Protein AF-0000000072583917 (afdb_homodimer)

Structure (mmCIF, N/CA/C/O backbone):
data_AF-0000000072583917-model_v1
#
loop_
_entity.id
_entity.type
_entity.pdbx_description
1 polymer 'Uncharacterized protein'
#
loop_
_atom_site.group_PDB
_atom_site.id
_atom_site.type_symbol
_atom_site.label_atom_id
_atom_site.label_alt_id
_atom_site.label_comp_id
_atom_site.label_asym_id
_atom_site.label_entity_id
_atom_site.label_seq_id
_atom_site.pdbx_PDB_ins_code
_atom_site.Cartn_x
_atom_site.Cartn_y
_atom_site.Cartn_z
_atom_site.occupancy
_atom_site.B_iso_or_equiv
_atom_site.auth_seq_id
_atom_site.auth_comp_id
_atom_site.auth_asym_id
_atom_site.auth_atom_id
_atom_site.pdbx_PDB_model_num
ATOM 1 N N . MET A 1 1 ? -5.016 -15.172 -25.219 1 34.53 1 MET A N 1
ATOM 2 C CA . MET A 1 1 ? -5.121 -15.758 -23.891 1 34.53 1 MET A CA 1
ATOM 3 C C . MET A 1 1 ? -4.238 -15.016 -22.906 1 34.53 1 MET A C 1
ATOM 5 O O . MET A 1 1 ? -3.02 -14.953 -23.078 1 34.53 1 MET A O 1
ATOM 9 N N . ASN A 1 2 ? -4.621 -13.758 -22.266 1 46.75 2 ASN A N 1
ATOM 10 C CA . ASN A 1 2 ? -3.734 -12.828 -21.578 1 46.75 2 ASN A CA 1
ATOM 11 C C . ASN A 1 2 ? -3.184 -13.438 -20.281 1 46.75 2 ASN A C 1
ATOM 13 O O . ASN A 1 2 ? -3.906 -13.57 -19.297 1 46.75 2 ASN A O 1
ATOM 17 N N . ASN A 1 3 ? -2.213 -14.5 -20.422 1 58.12 3 ASN A N 1
ATOM 18 C CA . ASN A 1 3 ? -1.604 -15.242 -19.312 1 58.12 3 ASN A CA 1
ATOM 19 C C . ASN A 1 3 ? -0.869 -14.312 -18.359 1 58.12 3 ASN A C 1
ATOM 21 O O . ASN A 1 3 ? 0.055 -13.602 -18.75 1 58.12 3 ASN A O 1
ATOM 25 N N . GLU A 1 4 ? -1.674 -13.914 -17.391 1 63.5 4 GLU A N 1
ATOM 26 C CA . GLU A 1 4 ? -1.012 -13.141 -16.344 1 63.5 4 GLU A CA 1
ATOM 27 C C . GLU A 1 4 ? 0.014 -13.992 -15.594 1 63.5 4 GLU A C 1
ATOM 29 O O . GLU A 1 4 ? -0.345 -14.789 -14.727 1 63.5 4 GLU A O 1
ATOM 34 N N . LYS A 1 5 ? 1.299 -14 -16.219 1 64.12 5 LYS A N 1
ATOM 35 C CA . LYS A 1 5 ? 2.385 -14.773 -15.625 1 64.12 5 LYS A CA 1
ATOM 36 C C . LYS A 1 5 ? 3.332 -13.891 -14.828 1 64.12 5 LYS A C 1
ATOM 38 O O . LYS A 1 5 ? 4.203 -13.227 -15.398 1 64.12 5 LYS A O 1
ATOM 43 N N . PHE A 1 6 ? 3.031 -13.953 -13.508 1 71.31 6 PHE A N 1
ATOM 44 C CA . PHE A 1 6 ? 3.793 -13.047 -12.656 1 71.31 6 PHE A CA 1
ATOM 45 C C . PHE A 1 6 ? 4.883 -13.797 -11.906 1 71.31 6 PHE A C 1
ATOM 47 O O . PHE A 1 6 ? 5.535 -13.234 -11.023 1 71.31 6 PHE A O 1
ATOM 54 N N . LEU A 1 7 ? 5.152 -14.969 -12.328 1 68.62 7 LEU A N 1
ATOM 55 C CA . LEU A 1 7 ? 6.109 -15.766 -11.57 1 68.62 7 LEU A CA 1
ATOM 56 C C . LEU A 1 7 ? 7.492 -15.125 -11.602 1 68.62 7 LEU A C 1
ATOM 58 O O . LEU A 1 7 ? 8.234 -15.18 -10.617 1 68.62 7 LEU A O 1
ATOM 62 N N . GLU A 1 8 ? 7.766 -14.484 -12.68 1 76.62 8 GLU A N 1
ATOM 63 C CA . GLU A 1 8 ? 9.078 -13.867 -12.828 1 76.62 8 GLU A CA 1
ATOM 64 C C . GLU A 1 8 ? 9.266 -12.727 -11.836 1 76.62 8 GLU A C 1
ATOM 66 O O . GLU A 1 8 ? 10.391 -12.352 -11.516 1 76.62 8 GLU A O 1
ATOM 71 N N . VAL A 1 9 ? 8.188 -12.305 -11.289 1 86.44 9 VAL A N 1
ATOM 72 C CA . VAL A 1 9 ? 8.242 -11.18 -10.367 1 86.44 9 VAL A CA 1
ATOM 73 C C . VAL A 1 9 ? 8.852 -11.633 -9.039 1 86.44 9 VAL A C 1
ATOM 75 O O . VAL A 1 9 ? 9.367 -10.812 -8.273 1 86.44 9 VAL A O 1
ATOM 78 N N . ASN A 1 10 ? 8.82 -12.93 -8.828 1 82.75 10 ASN A N 1
ATOM 79 C CA . ASN A 1 10 ? 9.367 -13.469 -7.586 1 82.75 10 ASN A CA 1
ATOM 80 C C . ASN A 1 10 ? 10.867 -13.203 -7.469 1 82.75 10 ASN A C 1
ATOM 82 O O . ASN A 1 10 ? 11.367 -12.953 -6.375 1 82.75 10 ASN A O 1
ATOM 86 N N . SER A 1 11 ? 11.484 -13.328 -8.617 1 86.5 11 SER A N 1
ATOM 87 C CA . SER A 1 11 ? 12.922 -13.062 -8.609 1 86.5 11 SER A CA 1
ATOM 88 C C . SER A 1 11 ? 13.211 -11.617 -8.227 1 86.5 11 SER A C 1
ATOM 90 O O . SER A 1 11 ? 14.211 -11.328 -7.562 1 86.5 11 SER A O 1
ATOM 92 N N . ILE A 1 12 ? 12.391 -10.781 -8.609 1 91.44 12 ILE A N 1
ATOM 93 C CA . ILE A 1 12 ? 12.562 -9.375 -8.258 1 91.44 12 ILE A CA 1
ATOM 94 C C . ILE A 1 12 ? 12.297 -9.18 -6.77 1 91.44 12 ILE A C 1
ATOM 96 O O . ILE A 1 12 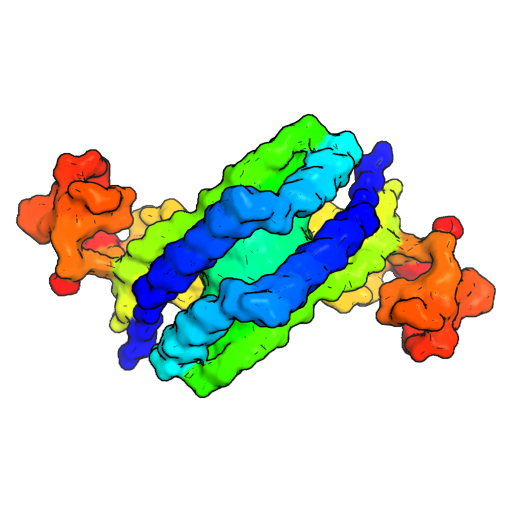? 13 -8.422 -6.102 1 91.44 12 ILE A O 1
ATOM 100 N N . SER A 1 13 ? 11.336 -9.836 -6.297 1 92.19 13 SER A N 1
ATOM 101 C CA . SER A 1 13 ? 11.008 -9.789 -4.875 1 92.19 13 SER A CA 1
ATOM 102 C C . SER A 1 13 ? 12.211 -10.188 -4.02 1 92.19 13 SER A C 1
ATOM 104 O O . SER A 1 13 ? 12.492 -9.555 -3.002 1 92.19 13 SER A O 1
ATOM 106 N N . GLU A 1 14 ? 12.844 -11.211 -4.438 1 91.25 14 GLU A N 1
ATOM 107 C CA . GLU A 1 14 ? 14.031 -11.656 -3.723 1 91.25 14 GLU A CA 1
ATOM 108 C C . GLU A 1 14 ? 15.102 -10.57 -3.709 1 91.25 14 GLU A C 1
ATOM 110 O O . GLU A 1 14 ? 15.789 -10.383 -2.703 1 91.25 14 GLU A O 1
ATOM 115 N N . LYS A 1 15 ? 15.242 -9.938 -4.77 1 92.12 15 LYS A N 1
ATOM 116 C CA . LYS A 1 15 ? 16.219 -8.852 -4.859 1 92.12 15 LYS A CA 1
ATOM 117 C C . LYS A 1 15 ? 15.859 -7.719 -3.902 1 92.12 15 LYS A C 1
ATOM 119 O O . LYS A 1 15 ? 16.75 -7.094 -3.314 1 92.12 15 LYS A O 1
ATOM 124 N N . VAL A 1 16 ? 14.641 -7.445 -3.777 1 94.81 16 VAL A N 1
ATOM 125 C CA . VAL A 1 16 ? 14.172 -6.406 -2.865 1 94.81 16 VAL A CA 1
ATOM 126 C 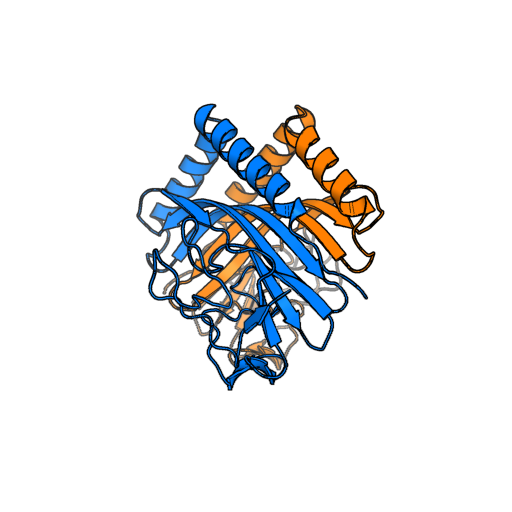C . VAL A 1 16 ? 14.492 -6.801 -1.426 1 94.81 16 VAL A C 1
ATOM 128 O O . VAL A 1 16 ? 14.984 -5.977 -0.646 1 94.81 16 VAL A O 1
ATOM 131 N N . ASP A 1 17 ? 14.258 -8.031 -1.133 1 94.75 17 ASP A N 1
ATOM 132 C CA . ASP A 1 17 ? 14.586 -8.539 0.195 1 94.75 17 ASP A CA 1
ATOM 133 C C . ASP A 1 17 ? 16.078 -8.422 0.472 1 94.75 17 ASP A C 1
ATOM 135 O O . ASP A 1 17 ? 16.484 -7.984 1.552 1 94.75 17 ASP A O 1
ATOM 139 N N . ASP A 1 18 ? 16.812 -8.797 -0.501 1 95.25 18 ASP A N 1
ATOM 140 C CA . ASP A 1 18 ? 18.266 -8.727 -0.369 1 95.25 18 ASP A CA 1
ATOM 141 C C . ASP A 1 18 ? 18.719 -7.281 -0.171 1 95.25 18 ASP A C 1
ATOM 143 O O . ASP A 1 18 ? 19.641 -7.016 0.611 1 95.25 18 ASP A O 1
ATOM 147 N N . LEU A 1 19 ? 18.203 -6.449 -0.928 1 96.69 19 LEU A N 1
ATOM 148 C CA . LEU A 1 19 ? 18.531 -5.035 -0.777 1 96.69 19 LEU A CA 1
ATOM 149 C C . LEU A 1 19 ? 18.25 -4.562 0.646 1 96.69 19 LEU A C 1
ATOM 151 O O . LEU A 1 19 ? 19.078 -3.891 1.254 1 96.69 19 LEU A O 1
ATOM 155 N N . PHE A 1 20 ? 17.109 -4.895 1.184 1 97.62 20 PHE A N 1
ATOM 156 C CA . PHE A 1 20 ? 16.75 -4.504 2.541 1 97.62 20 PHE A CA 1
ATOM 157 C C . PHE A 1 20 ? 17.766 -5.023 3.545 1 97.62 20 PHE A C 1
ATOM 159 O O . PHE A 1 20 ? 18.234 -4.273 4.406 1 97.62 20 PHE A O 1
ATOM 166 N N . ASP A 1 21 ? 18.078 -6.258 3.377 1 96.81 21 ASP A N 1
ATOM 167 C CA . ASP A 1 21 ? 19.047 -6.859 4.285 1 96.81 21 ASP A CA 1
ATOM 168 C C . ASP A 1 21 ? 20.406 -6.16 4.195 1 96.81 21 ASP A C 1
ATOM 170 O O . ASP A 1 21 ? 21.047 -5.906 5.215 1 96.81 21 ASP A O 1
ATOM 174 N N . THR A 1 22 ? 20.812 -5.891 3.01 1 96.69 22 THR A N 1
ATOM 175 C CA . THR A 1 22 ? 22.078 -5.203 2.795 1 96.69 22 THR A CA 1
ATOM 176 C C . THR A 1 22 ? 22.062 -3.818 3.439 1 96.69 22 THR A C 1
ATOM 178 O O . THR A 1 22 ? 23.031 -3.416 4.082 1 96.69 22 THR A O 1
ATOM 181 N N . LEU A 1 23 ? 21 -3.104 3.252 1 96.88 23 LEU A N 1
ATOM 182 C CA . LEU A 1 23 ? 20.859 -1.773 3.836 1 96.88 23 LEU A CA 1
ATOM 183 C C . LEU A 1 23 ? 20.891 -1.844 5.359 1 96.88 23 LEU A C 1
ATOM 185 O O . LEU A 1 23 ? 21.516 -1.013 6.016 1 96.88 23 LEU A O 1
ATOM 189 N N . ASP A 1 24 ? 20.188 -2.785 5.867 1 96.38 24 ASP A N 1
ATOM 190 C CA . ASP A 1 24 ? 20.141 -2.947 7.316 1 96.38 24 ASP A CA 1
ATOM 191 C C . ASP A 1 24 ? 21.531 -3.285 7.871 1 96.38 24 ASP A C 1
ATOM 193 O O . ASP A 1 24 ? 22 -2.648 8.82 1 96.38 24 ASP A O 1
ATOM 197 N N . GLN A 1 25 ? 22.172 -4.238 7.254 1 96.5 25 GLN A N 1
ATOM 198 C CA . GLN A 1 25 ? 23.469 -4.715 7.719 1 96.5 25 GLN A CA 1
ATOM 199 C C . GLN A 1 25 ? 24.531 -3.621 7.602 1 96.5 25 GLN A C 1
ATOM 201 O O . GLN A 1 25 ? 25.453 -3.562 8.406 1 96.5 25 GLN A O 1
ATOM 206 N N . SER A 1 26 ? 24.438 -2.787 6.645 1 95.38 26 SER A N 1
ATOM 207 C CA . SER A 1 26 ? 25.406 -1.719 6.434 1 95.38 26 SER A CA 1
ATOM 208 C C . SER A 1 26 ? 25.094 -0.511 7.316 1 95.38 26 SER A C 1
ATOM 210 O O . SER A 1 26 ? 25.812 0.492 7.27 1 95.38 26 SER A O 1
ATOM 212 N N . GLY A 1 27 ? 23.969 -0.499 8.008 1 94.56 27 GLY A N 1
ATOM 213 C CA . GLY A 1 27 ? 23.609 0.578 8.914 1 94.56 27 GLY A CA 1
ATOM 214 C C . GLY A 1 27 ? 22.891 1.729 8.219 1 94.56 27 GLY A C 1
ATOM 215 O O . GLY A 1 27 ? 22.641 2.77 8.828 1 94.56 27 GLY A O 1
ATOM 216 N N . LYS A 1 28 ? 22.609 1.542 6.973 1 94.19 28 LYS A N 1
ATOM 217 C CA . LYS A 1 28 ? 22.016 2.621 6.191 1 94.19 28 LYS A CA 1
ATOM 218 C C . LYS A 1 28 ? 20.562 2.852 6.598 1 94.19 28 LYS A C 1
ATOM 220 O O . LYS A 1 28 ? 19.953 3.869 6.234 1 94.19 28 LYS A O 1
ATOM 225 N N . LEU A 1 29 ? 19.969 1.954 7.391 1 95.88 29 LEU A N 1
ATOM 226 C CA . LEU A 1 29 ? 18.578 2.113 7.832 1 95.88 29 LEU A CA 1
ATOM 227 C C . LEU A 1 29 ? 18.516 2.576 9.281 1 95.88 29 LEU A C 1
ATOM 229 O O . LEU A 1 29 ? 17.438 2.82 9.812 1 95.88 29 LEU A O 1
ATOM 233 N N . ASP A 1 30 ? 19.656 2.754 9.945 1 95.5 30 ASP A N 1
ATOM 234 C CA . ASP A 1 30 ? 19.703 3.07 11.367 1 95.5 30 ASP A CA 1
ATOM 235 C C . ASP A 1 30 ? 18.969 4.375 11.664 1 95.5 30 ASP A C 1
ATOM 237 O O . ASP A 1 30 ? 18.25 4.48 12.656 1 95.5 30 ASP A O 1
ATOM 241 N N . PHE A 1 31 ? 19.25 5.277 10.812 1 94.69 31 PHE A N 1
ATOM 242 C CA . PHE A 1 31 ? 18.625 6.57 11.055 1 94.69 31 PHE A CA 1
ATOM 243 C C . PHE A 1 31 ? 17.094 6.457 10.977 1 94.69 31 PHE A C 1
ATOM 245 O O . PHE A 1 31 ? 16.391 7.168 11.68 1 94.69 31 PHE A O 1
ATOM 252 N N . ILE A 1 32 ? 16.562 5.633 10.117 1 94.62 32 ILE A N 1
ATOM 253 C CA . ILE A 1 32 ? 15.117 5.418 10 1 94.62 32 ILE A CA 1
ATOM 254 C C . ILE A 1 32 ? 14.602 4.734 11.266 1 94.62 32 ILE A C 1
ATOM 256 O O . ILE A 1 32 ? 13.562 5.129 11.812 1 94.62 32 ILE A O 1
ATOM 260 N N . LYS A 1 33 ? 15.32 3.727 11.695 1 95.12 33 LYS A N 1
ATOM 261 C CA . LYS A 1 33 ? 14.938 3.018 12.914 1 95.12 33 LYS A CA 1
ATOM 262 C C . LYS A 1 33 ? 14.828 3.975 14.094 1 95.12 33 LYS A C 1
ATOM 264 O O . LYS A 1 33 ? 13.844 3.941 14.844 1 95.12 33 LYS A O 1
ATOM 269 N N . VAL A 1 34 ? 15.781 4.797 14.195 1 94.5 34 VAL A N 1
ATOM 270 C CA . VAL A 1 34 ? 15.82 5.766 15.289 1 94.5 34 VAL A CA 1
ATOM 271 C C . VAL A 1 34 ? 14.656 6.738 15.148 1 94.5 34 VAL A C 1
ATOM 273 O O . VAL A 1 34 ? 13.992 7.062 16.141 1 94.5 34 VAL A O 1
ATOM 276 N N . ALA A 1 35 ? 14.445 7.227 13.953 1 93.5 35 ALA A N 1
ATOM 277 C CA . ALA A 1 35 ? 13.359 8.172 13.711 1 93.5 35 ALA A CA 1
ATOM 278 C C . ALA A 1 35 ? 12.008 7.547 14.055 1 93.5 35 ALA A C 1
ATOM 280 O O . ALA A 1 35 ? 11.164 8.188 14.688 1 93.5 35 ALA A O 1
ATOM 281 N N . LEU A 1 36 ? 11.773 6.297 13.648 1 94.81 36 LEU A N 1
ATOM 282 C CA . LEU A 1 36 ? 10.531 5.598 13.938 1 94.81 36 LEU A CA 1
ATOM 283 C C . LEU A 1 36 ? 10.344 5.414 15.438 1 94.81 36 LEU A C 1
ATOM 285 O O . LEU A 1 36 ? 9.25 5.617 15.969 1 94.81 36 LEU A O 1
ATOM 289 N N . GLN A 1 37 ? 11.391 5.012 16.078 1 94.12 37 GLN A N 1
ATOM 290 C CA . GLN A 1 37 ? 11.352 4.82 17.531 1 94.12 37 GLN A CA 1
ATOM 291 C C . GLN A 1 37 ? 10.961 6.109 18.234 1 94.12 37 GLN A C 1
ATOM 293 O O . GLN A 1 37 ? 10.086 6.105 19.109 1 94.12 37 GLN A O 1
ATOM 298 N N . LYS A 1 38 ? 11.641 7.145 17.938 1 92.06 38 LYS A N 1
ATOM 299 C CA . LYS A 1 38 ? 11.359 8.438 18.547 1 92.06 38 LYS A CA 1
ATOM 300 C C . LYS A 1 38 ? 9.898 8.844 18.328 1 92.06 38 LYS A C 1
ATOM 302 O O . LYS A 1 38 ? 9.234 9.312 19.25 1 92.06 38 LYS A O 1
ATOM 307 N N . PHE A 1 39 ? 9.43 8.711 17.156 1 91.19 39 PHE A N 1
ATOM 308 C CA . PHE A 1 39 ? 8.047 9.055 16.828 1 91.19 39 PHE A CA 1
ATOM 309 C C . PHE A 1 39 ? 7.074 8.195 17.625 1 91.19 39 PHE A C 1
ATOM 311 O O . PHE A 1 39 ? 6.051 8.688 18.109 1 91.19 39 PHE A O 1
ATOM 318 N N . SER A 1 40 ? 7.398 6.938 17.703 1 90.56 40 SER A N 1
ATOM 319 C CA . SER A 1 40 ? 6.5 5.973 18.328 1 90.56 40 SER A CA 1
ATOM 320 C C . SER A 1 40 ? 6.344 6.258 19.828 1 90.56 40 SER A C 1
ATOM 322 O O . SER A 1 40 ? 5.363 5.84 20.438 1 90.56 40 SER A O 1
ATOM 324 N N . GLU A 1 41 ? 7.277 6.902 20.438 1 89.06 41 GLU A N 1
ATOM 325 C CA . GLU A 1 41 ? 7.215 7.23 21.859 1 89.06 41 GLU A CA 1
ATOM 326 C C . GLU A 1 41 ? 5.992 8.086 22.172 1 89.06 41 GLU A C 1
ATOM 328 O O . GLU A 1 41 ? 5.457 8.031 23.281 1 89.06 41 GLU A O 1
ATOM 333 N N . ASN A 1 42 ? 5.562 8.852 21.281 1 84.19 42 ASN A N 1
ATOM 334 C CA . ASN A 1 42 ? 4.422 9.742 21.469 1 84.19 42 ASN A CA 1
ATOM 335 C C . ASN A 1 42 ? 3.18 9.227 20.75 1 84.19 42 ASN A C 1
ATOM 337 O O . ASN A 1 42 ? 2.148 9.898 20.719 1 84.19 42 ASN A O 1
ATOM 341 N N . LEU A 1 43 ? 3.344 8.156 20.156 1 86.75 43 LEU A N 1
ATOM 342 C CA . LEU A 1 43 ? 2.248 7.566 19.406 1 86.75 43 LEU A CA 1
ATOM 343 C C . LEU A 1 43 ? 1.394 6.668 20.281 1 86.75 43 LEU A C 1
ATOM 345 O O . LEU A 1 43 ? 1.923 5.918 21.109 1 86.75 43 LEU A O 1
ATOM 349 N N . GLN A 1 44 ? 0.111 6.836 20.156 1 87.5 44 GLN A N 1
ATOM 350 C CA . GLN A 1 44 ? -0.776 5.953 20.906 1 87.5 44 GLN A CA 1
ATOM 351 C C . GLN A 1 44 ? -0.596 4.5 20.484 1 87.5 44 GLN A C 1
ATOM 353 O O . GLN A 1 44 ? -0.222 4.223 19.344 1 87.5 44 GLN A O 1
ATOM 358 N N . GLU A 1 45 ? -0.985 3.531 21.312 1 89.19 45 GLU A N 1
ATOM 359 C CA . GLU A 1 45 ? -0.702 2.109 21.141 1 89.19 45 GLU A CA 1
ATOM 360 C C . GLU A 1 45 ? -1.459 1.536 19.953 1 89.19 45 GLU A C 1
ATOM 362 O O . GLU A 1 45 ? -1.022 0.555 19.344 1 89.19 45 GLU A O 1
ATOM 367 N N . GLN A 1 46 ? -2.52 2.162 19.688 1 91.69 46 GLN A N 1
ATOM 368 C CA . GLN A 1 46 ? -3.336 1.607 18.625 1 91.69 46 GLN A CA 1
ATOM 369 C C . GLN A 1 46 ? -2.715 1.894 17.25 1 91.69 46 GLN A C 1
ATOM 371 O O . GLN A 1 46 ? -3.125 1.312 16.25 1 91.69 46 GLN A O 1
ATOM 376 N N . TYR A 1 47 ? -1.727 2.801 17.234 1 91.81 47 TYR A N 1
ATOM 377 C CA . TYR A 1 47 ? -1.113 3.188 15.961 1 91.81 47 TYR A CA 1
ATOM 378 C C . TYR A 1 47 ? 0.228 2.49 15.773 1 91.81 47 TYR A C 1
ATOM 380 O O . TYR A 1 47 ? 0.908 2.16 16.75 1 91.81 47 TYR A O 1
ATOM 388 N N . SER A 1 48 ? 0.537 2.264 14.547 1 95.06 48 SER A N 1
ATOM 389 C CA . SER A 1 48 ? 1.876 1.836 14.148 1 95.06 48 SER A CA 1
ATOM 390 C C . SER A 1 48 ? 2.373 2.617 12.938 1 95.06 48 SER A C 1
ATOM 392 O O . SER A 1 48 ? 1.578 3.045 12.102 1 95.06 48 SER A O 1
ATOM 394 N N . ILE A 1 49 ? 3.602 2.828 12.938 1 95.31 49 ILE A N 1
ATOM 395 C CA . ILE A 1 49 ? 4.262 3.447 11.797 1 95.31 49 ILE A CA 1
ATOM 396 C C . ILE A 1 49 ? 5.199 2.439 11.133 1 95.31 49 ILE A C 1
ATOM 398 O O . ILE A 1 49 ? 5.883 1.675 11.82 1 95.31 49 ILE A O 1
ATOM 402 N N . THR A 1 50 ? 5.199 2.42 9.805 1 96.75 50 THR A N 1
ATOM 403 C CA . THR A 1 50 ? 5.992 1.416 9.102 1 96.75 50 THR A CA 1
ATOM 404 C C . THR A 1 50 ? 6.699 2.029 7.898 1 96.75 50 THR A C 1
ATOM 406 O O . THR A 1 50 ? 6.082 2.738 7.102 1 96.75 50 THR A O 1
ATOM 409 N N . PHE A 1 51 ? 7.945 1.816 7.84 1 97.69 51 PHE A N 1
ATOM 410 C CA . PHE A 1 51 ? 8.742 2.025 6.641 1 97.69 51 PHE A CA 1
ATOM 411 C C . PHE A 1 51 ? 8.891 0.729 5.852 1 97.69 51 PHE A C 1
ATOM 413 O O . PHE A 1 51 ? 9.328 -0.287 6.395 1 97.69 51 PHE A O 1
ATOM 420 N N . ASN A 1 52 ? 8.578 0.83 4.535 1 97.62 52 ASN A N 1
ATOM 421 C CA . ASN A 1 52 ? 8.594 -0.408 3.764 1 97.62 52 ASN A CA 1
ATOM 422 C C . ASN A 1 52 ? 9.297 -0.223 2.422 1 97.62 52 ASN A C 1
ATOM 424 O O . ASN A 1 52 ? 9.25 0.859 1.834 1 97.62 52 ASN A O 1
ATOM 428 N N . LEU A 1 53 ? 9.938 -1.274 1.982 1 98 53 LEU A N 1
ATOM 429 C CA . LEU A 1 53 ? 10.18 -1.548 0.569 1 98 53 LEU A CA 1
ATOM 430 C C . LEU A 1 53 ? 9.102 -2.469 0.004 1 98 53 LEU A C 1
ATOM 432 O O . LEU A 1 53 ? 8.844 -3.543 0.553 1 98 53 LEU A O 1
ATOM 436 N N . THR A 1 54 ? 8.5 -2.041 -1.031 1 97.06 54 THR A N 1
ATOM 437 C CA . THR A 1 54 ? 7.406 -2.85 -1.565 1 97.06 54 THR A CA 1
ATOM 438 C C . THR A 1 54 ? 7.582 -3.07 -3.064 1 97.06 54 THR A C 1
ATOM 440 O O . THR A 1 54 ? 8.234 -2.273 -3.744 1 97.06 54 THR A O 1
ATOM 443 N N . LEU A 1 55 ? 7.086 -4.145 -3.543 1 96.38 55 LEU A N 1
ATOM 444 C CA . LEU A 1 55 ? 6.934 -4.473 -4.957 1 96.38 55 LEU A CA 1
ATOM 445 C C . LEU A 1 55 ? 5.477 -4.773 -5.289 1 96.38 55 LEU A C 1
ATOM 447 O O . LEU A 1 55 ? 4.875 -5.68 -4.707 1 96.38 55 LEU A O 1
ATOM 451 N N . ASP A 1 56 ? 4.945 -4.02 -6.207 1 94.62 56 ASP A N 1
ATOM 452 C CA . ASP A 1 56 ? 3.525 -4.148 -6.523 1 94.62 56 ASP A CA 1
ATOM 453 C C . ASP A 1 56 ? 3.303 -4.219 -8.031 1 94.62 56 ASP A C 1
ATOM 455 O O . ASP A 1 56 ? 4.086 -3.67 -8.805 1 94.62 56 ASP A O 1
ATOM 459 N N . ILE A 1 57 ? 2.277 -4.844 -8.414 1 93.81 57 ILE A N 1
ATOM 460 C CA . ILE A 1 57 ? 1.776 -4.793 -9.781 1 93.81 57 ILE A CA 1
ATOM 461 C C . ILE A 1 57 ? 0.396 -4.141 -9.805 1 93.81 57 ILE A C 1
ATOM 463 O O . ILE A 1 57 ? -0.465 -4.465 -8.984 1 93.81 57 ILE A O 1
ATOM 467 N N . PHE A 1 58 ? 0.227 -3.217 -10.672 1 94.19 58 PHE A N 1
ATOM 468 C CA . PHE A 1 58 ? -1.035 -2.502 -10.812 1 94.19 58 PHE A CA 1
ATOM 469 C C . PHE A 1 58 ? -1.684 -2.809 -12.156 1 94.19 58 PHE A C 1
ATOM 471 O O . PHE A 1 58 ? -1.001 -2.871 -13.188 1 94.19 58 PHE A O 1
ATOM 478 N N . ASP A 1 59 ? -2.936 -3.039 -12.117 1 93.38 59 ASP A N 1
ATOM 479 C CA . ASP A 1 59 ? -3.754 -3.205 -13.312 1 93.38 59 ASP A CA 1
ATOM 480 C C . ASP A 1 59 ? -4.645 -1.986 -13.547 1 93.38 59 ASP A C 1
ATOM 482 O O . ASP A 1 59 ? -5.609 -1.769 -12.805 1 93.38 59 ASP A O 1
ATOM 486 N N . ALA A 1 60 ? -4.434 -1.275 -14.523 1 90.94 60 ALA A N 1
ATOM 487 C CA . ALA A 1 60 ? -5.148 -0.028 -14.789 1 90.94 60 ALA A CA 1
ATOM 488 C C . ALA A 1 60 ? -6.605 -0.297 -15.156 1 90.94 60 ALA A C 1
ATOM 490 O O . ALA A 1 60 ? -7.488 0.512 -14.852 1 90.94 60 ALA A O 1
ATOM 491 N N . THR A 1 61 ? -6.84 -1.37 -15.836 1 91 61 THR A N 1
ATOM 492 C CA . THR A 1 61 ? -8.203 -1.706 -16.234 1 91 61 THR A CA 1
ATOM 493 C C . THR A 1 61 ? -9.062 -2.033 -15.023 1 91 61 THR A C 1
ATOM 495 O O . THR A 1 61 ? -10.188 -1.553 -14.906 1 91 61 THR A O 1
ATOM 498 N N . ARG A 1 62 ? -8.469 -2.846 -14.141 1 89.81 62 ARG A N 1
ATOM 499 C CA . ARG A 1 62 ? -9.18 -3.217 -12.922 1 89.81 62 ARG A CA 1
ATOM 500 C C . ARG A 1 62 ? -9.094 -2.113 -11.875 1 89.81 62 ARG A C 1
ATOM 502 O O . ARG A 1 62 ? -9.852 -2.113 -10.898 1 89.81 62 ARG A O 1
ATOM 509 N N . GLU A 1 63 ? -8.125 -1.247 -12.016 1 90.56 63 GLU A N 1
ATOM 510 C CA . GLU A 1 63 ? -7.801 -0.229 -11.016 1 90.56 63 GLU A CA 1
ATOM 511 C C . GLU A 1 63 ? -7.48 -0.861 -9.664 1 90.56 63 GLU A C 1
ATOM 513 O O . GLU A 1 63 ? -7.996 -0.425 -8.633 1 90.56 63 GLU A O 1
ATOM 518 N N . GLN A 1 64 ? -6.754 -1.94 -9.695 1 91.81 64 GLN A N 1
ATOM 519 C CA . GLN A 1 64 ? -6.34 -2.684 -8.508 1 91.81 64 GLN A CA 1
ATOM 520 C C . GLN A 1 64 ? -4.848 -3 -8.547 1 91.81 64 GLN A C 1
ATOM 522 O O . GLN A 1 64 ? -4.266 -3.135 -9.625 1 91.81 64 GLN A O 1
ATOM 527 N N . ALA A 1 65 ? -4.336 -3.078 -7.344 1 92.31 65 ALA A N 1
ATOM 528 C CA . ALA A 1 65 ? -2.936 -3.465 -7.203 1 92.31 65 ALA A CA 1
ATOM 529 C C . ALA A 1 65 ? -2.797 -4.742 -6.383 1 92.31 65 ALA A C 1
ATOM 531 O O . ALA A 1 65 ? -3.596 -4.996 -5.477 1 92.31 65 ALA A O 1
ATOM 532 N N . ILE A 1 66 ? -1.814 -5.543 -6.758 1 92.06 66 ILE A N 1
ATOM 533 C CA . ILE A 1 66 ? -1.415 -6.68 -5.934 1 92.06 66 ILE A CA 1
ATOM 534 C C . ILE A 1 66 ? -0.03 -6.426 -5.344 1 92.06 66 ILE A C 1
ATOM 536 O O . ILE A 1 66 ? 0.871 -5.949 -6.035 1 92.06 66 ILE A O 1
ATOM 540 N N . LYS A 1 67 ? 0.033 -6.688 -4.113 1 92.75 67 LYS A N 1
ATOM 541 C CA . LYS A 1 67 ? 1.327 -6.602 -3.441 1 92.75 67 LYS A CA 1
ATOM 542 C C . LYS A 1 67 ? 2.09 -7.918 -3.555 1 92.75 67 LYS A C 1
ATOM 544 O O . LYS A 1 67 ? 1.614 -8.961 -3.098 1 92.75 67 LYS A O 1
ATOM 549 N N . ILE A 1 68 ? 3.227 -7.82 -4.102 1 92.31 68 ILE A N 1
ATOM 550 C CA . ILE A 1 68 ? 4.035 -9.016 -4.32 1 92.31 68 ILE A CA 1
ATOM 551 C C . ILE A 1 68 ? 4.945 -9.25 -3.117 1 92.31 68 ILE A C 1
ATOM 553 O O . ILE A 1 68 ? 5.117 -10.391 -2.678 1 92.31 68 ILE A O 1
ATOM 557 N N . SER A 1 69 ? 5.488 -8.219 -2.668 1 92.75 69 SER A N 1
ATOM 558 C CA . SER A 1 69 ? 6.383 -8.344 -1.52 1 92.75 69 SER A CA 1
ATOM 559 C C . SER A 1 69 ? 6.414 -7.047 -0.709 1 92.75 69 SER A C 1
ATOM 561 O O . SER A 1 69 ? 6.172 -5.965 -1.246 1 92.75 69 SER A O 1
ATOM 563 N N . GLU A 1 70 ? 6.66 -7.238 0.529 1 95.5 70 GLU A N 1
ATOM 564 C CA . GLU A 1 70 ? 6.816 -6.148 1.487 1 95.5 70 GLU A CA 1
ATOM 565 C C . GLU A 1 70 ? 7.844 -6.5 2.561 1 95.5 70 GLU A C 1
ATOM 567 O O . GLU A 1 70 ? 7.746 -7.551 3.201 1 95.5 70 GLU A O 1
ATOM 572 N N . VAL A 1 71 ? 8.805 -5.703 2.684 1 97.38 71 VAL A N 1
ATOM 573 C CA . VAL A 1 71 ? 9.797 -5.84 3.744 1 97.38 71 VAL A CA 1
ATOM 574 C C . VAL A 1 71 ? 10.109 -4.469 4.34 1 97.38 71 VAL A C 1
ATOM 576 O O . VAL A 1 71 ? 10.203 -3.475 3.613 1 97.38 71 VAL A O 1
ATOM 579 N N . GLY A 1 72 ? 10.164 -4.438 5.676 1 97.94 72 GLY A N 1
ATOM 580 C CA . GLY A 1 72 ? 10.375 -3.113 6.242 1 97.94 72 GLY A CA 1
ATOM 581 C C . GLY A 1 72 ? 10.531 -3.133 7.75 1 97.94 72 GLY A C 1
ATOM 582 O O . GLY A 1 72 ? 10.961 -4.141 8.32 1 97.94 72 GLY A O 1
ATOM 583 N N . ILE A 1 73 ? 10.445 -1.997 8.359 1 97.81 73 ILE A N 1
ATOM 584 C CA . ILE A 1 73 ? 10.562 -1.759 9.797 1 97.81 73 ILE A CA 1
ATOM 585 C C . ILE A 1 73 ? 9.273 -1.132 10.32 1 97.81 73 ILE A C 1
ATOM 587 O O . ILE A 1 73 ? 8.789 -0.135 9.773 1 97.81 73 ILE A O 1
ATOM 591 N N . SER A 1 74 ? 8.75 -1.749 11.297 1 96.94 74 SER A N 1
ATOM 592 C CA . SER A 1 74 ? 7.531 -1.246 11.914 1 96.94 74 SER A CA 1
ATOM 593 C C . SER A 1 74 ? 7.75 -0.923 13.391 1 96.94 74 SER A C 1
ATOM 595 O O . SER A 1 74 ? 8.68 -1.444 14.016 1 96.94 74 SER A O 1
ATOM 597 N N . CYS A 1 75 ? 6.965 0.009 13.805 1 96.19 75 CYS A N 1
ATOM 598 C CA . CYS A 1 75 ? 7.012 0.391 15.211 1 96.19 75 CYS A CA 1
ATOM 599 C C . CYS A 1 75 ? 5.621 0.729 15.734 1 96.19 75 CYS A C 1
ATOM 601 O O . CYS A 1 75 ? 4.977 1.651 15.234 1 96.19 75 CYS A O 1
ATOM 603 N N . ASN A 1 76 ? 5.215 -0.027 16.688 1 94.56 76 ASN A N 1
ATOM 604 C CA . ASN A 1 76 ? 3.975 0.306 17.375 1 94.56 76 ASN A CA 1
ATOM 605 C C . ASN A 1 76 ? 4.18 1.437 18.391 1 94.56 76 ASN A C 1
ATOM 607 O O . ASN A 1 76 ? 5.297 1.673 18.844 1 94.56 76 ASN A O 1
ATOM 611 N N . GLY A 1 77 ? 3.107 2.109 18.656 1 91.44 77 GLY A N 1
ATOM 612 C CA . GLY A 1 77 ? 3.207 3.145 19.672 1 91.44 77 GLY A CA 1
ATOM 613 C C . GLY A 1 77 ? 3.809 2.646 20.969 1 91.44 77 GLY A C 1
ATOM 614 O O . GLY A 1 77 ? 3.33 1.665 21.547 1 91.44 77 GLY A O 1
ATOM 615 N N . GLY A 1 78 ? 4.949 3.318 21.375 1 88.81 78 GLY A N 1
ATOM 616 C CA . GLY A 1 78 ? 5.57 3.021 22.656 1 88.81 78 GLY A CA 1
ATOM 617 C C . GLY A 1 78 ? 6.453 1.786 22.625 1 88.81 78 GLY A C 1
ATOM 618 O O . GLY A 1 78 ? 6.965 1.352 23.656 1 88.81 78 GLY A O 1
ATOM 619 N N . GLU A 1 79 ? 6.605 1.112 21.531 1 92.62 79 GLU A N 1
ATOM 620 C CA . GLU A 1 79 ? 7.355 -0.138 21.453 1 92.62 79 GLU A CA 1
ATOM 621 C C . GLU A 1 79 ? 8.625 0.03 20.625 1 92.62 79 GLU A C 1
ATOM 623 O O . GLU A 1 79 ? 8.875 1.104 20.078 1 92.62 79 GLU A O 1
ATOM 628 N N . GLN A 1 80 ? 9.398 -0.979 20.656 1 93.88 80 GLN A N 1
ATOM 629 C CA . GLN A 1 80 ? 10.625 -0.997 19.859 1 93.88 80 GLN A CA 1
ATOM 630 C C . GLN A 1 80 ? 10.336 -1.404 18.406 1 93.88 80 GLN A C 1
ATOM 632 O O . GLN A 1 80 ? 9.406 -2.168 18.156 1 93.88 80 GLN A O 1
ATOM 637 N N . PRO A 1 81 ? 11.164 -0.806 17.547 1 95.69 81 PRO A N 1
ATOM 638 C CA . PRO A 1 81 ? 11 -1.204 16.156 1 95.69 81 PRO A CA 1
ATOM 639 C C . PRO A 1 81 ? 11.273 -2.689 15.93 1 95.69 81 PRO A C 1
ATOM 641 O O . PRO A 1 81 ? 12.109 -3.279 16.609 1 95.69 81 PRO A O 1
ATOM 644 N N . TYR A 1 82 ? 10.617 -3.301 14.961 1 96.12 82 TYR A N 1
ATOM 645 C CA . TYR A 1 82 ? 10.82 -4.684 14.547 1 96.12 82 TYR A CA 1
ATOM 646 C C . TYR A 1 82 ? 10.688 -4.824 13.039 1 96.12 82 TYR A C 1
ATOM 648 O O . TYR A 1 82 ? 10.125 -3.949 12.375 1 96.12 82 TYR A O 1
ATOM 656 N N . PHE A 1 83 ? 11.227 -5.906 12.586 1 96.06 83 PHE A N 1
ATOM 657 C CA . PHE A 1 83 ? 11.188 -6.137 11.148 1 96.06 83 PHE A CA 1
ATOM 658 C C . PHE A 1 83 ? 9.875 -6.805 10.742 1 96.06 83 PHE A C 1
ATOM 660 O O . PHE A 1 83 ? 9.344 -7.637 11.477 1 96.06 83 PHE A O 1
ATOM 667 N N . VAL A 1 84 ? 9.43 -6.336 9.641 1 95.5 84 VAL A N 1
ATOM 668 C CA . VAL A 1 84 ? 8.258 -6.977 9.055 1 95.5 84 VAL A CA 1
ATOM 669 C C . VAL A 1 84 ? 8.594 -7.496 7.656 1 95.5 84 VAL A C 1
ATOM 671 O O . VAL A 1 84 ? 9.328 -6.848 6.906 1 95.5 84 VAL A O 1
ATOM 674 N N . ARG A 1 85 ? 8.148 -8.648 7.359 1 93.69 85 ARG A N 1
ATOM 675 C CA . ARG A 1 85 ? 8.258 -9.281 6.047 1 93.69 85 ARG A CA 1
ATOM 676 C C . ARG A 1 85 ? 6.938 -9.922 5.633 1 93.69 85 ARG A C 1
ATOM 678 O O . ARG A 1 85 ? 6.305 -10.617 6.426 1 93.69 85 ARG A O 1
ATOM 685 N N . ALA A 1 86 ? 6.539 -9.445 4.531 1 87.19 86 ALA A N 1
ATOM 686 C CA . ALA A 1 86 ? 5.289 -10.023 4.031 1 87.19 86 ALA A CA 1
ATOM 687 C C . ALA A 1 86 ? 5.375 -10.305 2.535 1 87.19 86 ALA A C 1
ATOM 689 O O . ALA A 1 86 ? 6.125 -9.641 1.814 1 87.19 86 ALA A O 1
ATOM 690 N N . GLY A 1 87 ? 4.73 -11.25 2.096 1 82.56 87 GLY A N 1
ATOM 691 C CA . GLY A 1 87 ? 4.598 -11.734 0.731 1 82.56 87 GLY A CA 1
ATOM 692 C C . GLY A 1 87 ? 3.895 -13.078 0.643 1 82.56 87 GLY A C 1
ATOM 693 O O . GLY A 1 87 ? 4.145 -13.969 1.454 1 82.56 87 GLY A O 1
ATOM 694 N N . ASP A 1 88 ? 2.945 -13.055 -0.185 1 77 88 ASP A N 1
ATOM 695 C CA . ASP A 1 88 ? 2.186 -14.297 -0.303 1 77 88 ASP A CA 1
ATOM 696 C C . ASP A 1 88 ? 2.713 -15.156 -1.449 1 77 88 ASP A C 1
ATOM 698 O O . ASP A 1 88 ? 3.256 -14.633 -2.426 1 77 88 ASP A O 1
ATOM 702 N N . THR A 1 89 ? 2.582 -16.406 -1.237 1 82.5 89 THR A N 1
ATOM 703 C CA . THR A 1 89 ? 2.955 -17.344 -2.293 1 82.5 89 THR A CA 1
ATOM 704 C C . THR A 1 89 ? 1.996 -17.234 -3.477 1 82.5 89 THR A C 1
ATOM 706 O O . THR A 1 89 ? 0.805 -16.969 -3.293 1 82.5 89 THR A O 1
ATOM 709 N N . PHE A 1 90 ? 2.609 -17.531 -4.633 1 86.75 90 PHE A N 1
ATOM 710 C CA . PHE A 1 90 ? 1.804 -17.484 -5.848 1 86.75 90 PHE A CA 1
ATOM 711 C C . PHE A 1 90 ? 1.11 -18.812 -6.082 1 86.75 90 PHE A C 1
ATOM 713 O O . PHE A 1 90 ? 1.699 -19.875 -5.859 1 86.75 90 PHE A O 1
ATOM 720 N N . ASN A 1 91 ? -0.106 -18.703 -6.516 1 87.62 91 ASN A N 1
ATOM 721 C CA . ASN A 1 91 ? -0.841 -19.859 -7.023 1 87.62 91 ASN A CA 1
ATOM 722 C C . ASN A 1 91 ? -1.28 -19.656 -8.469 1 87.62 91 ASN A C 1
ATOM 724 O O . ASN A 1 91 ? -1.395 -18.516 -8.93 1 87.62 91 ASN A O 1
ATOM 728 N N . ARG A 1 92 ? -1.458 -20.75 -9.086 1 89.12 92 ARG A N 1
ATOM 729 C CA . ARG A 1 92 ? -2.021 -20.719 -10.438 1 89.12 92 ARG A CA 1
ATOM 730 C C . ARG A 1 92 ? -3.496 -21.109 -10.414 1 89.12 92 ARG A C 1
ATOM 732 O O . ARG A 1 92 ? -3.889 -22.047 -9.719 1 89.12 92 ARG A O 1
ATOM 739 N N . TYR A 1 93 ? -4.203 -20.391 -11.211 1 92.06 93 TYR A N 1
ATOM 740 C CA . TYR A 1 93 ? -5.641 -20.625 -11.273 1 92.06 93 TYR A CA 1
ATOM 741 C C . TYR A 1 93 ? -6.117 -20.719 -12.719 1 92.06 93 TYR A C 1
ATOM 743 O O . TYR A 1 93 ? -5.492 -20.156 -13.625 1 92.06 93 TYR A O 1
ATOM 751 N N . LEU A 1 94 ? -7.07 -21.5 -12.883 1 93.25 94 LEU A N 1
ATOM 752 C CA . LEU A 1 94 ? -7.941 -21.344 -14.047 1 93.25 94 LEU A CA 1
ATOM 753 C C . LEU A 1 94 ? -9.148 -20.469 -13.711 1 93.25 94 LEU A C 1
ATOM 755 O O . LEU A 1 94 ? -10.039 -20.891 -12.969 1 93.25 94 LEU A O 1
ATOM 759 N N . ALA A 1 95 ? -9.156 -19.297 -14.188 1 93.38 95 ALA A N 1
ATOM 760 C CA . ALA A 1 95 ? -10.203 -18.328 -13.883 1 93.38 95 ALA A CA 1
ATOM 761 C C . ALA A 1 95 ? -10.938 -17.891 -15.148 1 93.38 95 ALA A C 1
ATOM 763 O O . ALA A 1 95 ? -10.367 -17.188 -15.992 1 93.38 95 ALA A O 1
ATOM 764 N N . LYS A 1 96 ? -12.18 -18.359 -15.281 1 91.88 96 LYS A N 1
ATOM 765 C CA . LYS A 1 96 ? -13.031 -18.047 -16.422 1 91.88 96 LYS A CA 1
ATOM 766 C C . LYS A 1 96 ? -12.328 -18.391 -17.734 1 91.88 96 LYS A C 1
ATOM 768 O O . LYS A 1 96 ? -12.297 -17.562 -18.656 1 91.88 96 LYS A O 1
ATOM 773 N N . GLY A 1 97 ? -11.648 -19.469 -17.688 1 88 97 GLY A N 1
ATOM 774 C CA . GLY A 1 97 ? -11.055 -20 -18.906 1 88 97 GLY A CA 1
ATOM 775 C C . GLY A 1 97 ? -9.633 -19.531 -19.141 1 88 97 GLY A C 1
ATOM 776 O O . GLY A 1 97 ? -8.992 -19.922 -20.125 1 88 97 GLY A O 1
ATOM 777 N N . ASN A 1 98 ? -9.094 -18.672 -18.281 1 89.56 98 ASN A N 1
ATOM 778 C CA . ASN A 1 98 ? -7.734 -18.156 -18.438 1 89.56 98 ASN A CA 1
ATOM 779 C C . ASN A 1 98 ? -6.828 -18.641 -17.297 1 89.56 98 ASN A C 1
ATOM 781 O O . ASN A 1 98 ? -7.281 -18.812 -16.172 1 89.56 98 ASN A O 1
ATOM 785 N N . ILE A 1 99 ? -5.602 -18.859 -17.656 1 88.56 99 ILE A N 1
ATOM 786 C CA . ILE A 1 99 ? -4.625 -19.188 -16.625 1 88.56 99 ILE A CA 1
ATOM 787 C C . ILE A 1 99 ? -4.094 -17.906 -16 1 88.56 99 ILE A C 1
ATOM 789 O O . ILE A 1 99 ? -3.615 -17.016 -16.703 1 88.56 99 ILE A O 1
ATOM 793 N N . VAL A 1 100 ? -4.203 -17.875 -14.68 1 88.94 100 VAL A N 1
ATOM 794 C CA . VAL A 1 100 ? -3.766 -16.688 -13.945 1 88.94 100 VAL A CA 1
ATOM 795 C C . VAL A 1 100 ? -2.854 -17.094 -12.797 1 88.94 100 VAL A C 1
ATOM 797 O O . VAL A 1 100 ? -3.156 -18.031 -12.055 1 88.94 100 VAL A O 1
ATOM 800 N N . GLU A 1 101 ? -1.77 -16.453 -12.727 1 88.31 101 GLU A N 1
ATOM 801 C CA . GLU A 1 101 ? -0.849 -16.656 -11.609 1 88.31 101 GLU A CA 1
ATOM 802 C C . GLU A 1 101 ? -0.788 -15.422 -10.719 1 88.31 101 GLU A C 1
ATOM 804 O O . GLU A 1 101 ? -0.318 -14.367 -11.141 1 88.31 101 GLU A O 1
ATOM 809 N N . ILE A 1 102 ? -1.229 -15.57 -9.469 1 89.88 102 ILE A N 1
ATOM 810 C CA . ILE A 1 102 ? -1.277 -14.43 -8.555 1 89.88 102 ILE A CA 1
ATOM 811 C C . ILE A 1 102 ? -1.101 -14.914 -7.121 1 89.88 102 ILE A C 1
ATOM 813 O O . ILE A 1 102 ? -1.26 -16.109 -6.836 1 89.88 102 ILE A O 1
ATOM 817 N N . PRO A 1 103 ? -0.75 -13.992 -6.254 1 89.56 103 PRO A N 1
ATOM 818 C CA . PRO A 1 103 ? -0.699 -14.406 -4.848 1 89.56 103 PRO A CA 1
ATOM 819 C C . PRO A 1 103 ? -2.027 -14.969 -4.352 1 89.56 103 PRO A C 1
ATOM 821 O O . PRO A 1 103 ? -3.094 -14.492 -4.742 1 89.56 103 PRO A O 1
ATOM 824 N N . HIS A 1 104 ? -1.961 -15.922 -3.459 1 89.44 104 HIS A N 1
ATOM 825 C CA . HIS A 1 104 ? -3.139 -16.688 -3.053 1 89.44 104 HIS A CA 1
ATOM 826 C C . HIS A 1 104 ? -4.148 -15.797 -2.336 1 89.44 104 HIS A C 1
ATOM 828 O O . HIS A 1 104 ? -5.324 -16.141 -2.223 1 89.44 104 HIS A O 1
ATOM 834 N N . SER A 1 105 ? -3.754 -14.648 -1.798 1 92.19 105 SER A N 1
ATOM 835 C CA . SER A 1 105 ? -4.621 -13.789 -1.001 1 92.19 105 SER A CA 1
ATOM 836 C C . SER A 1 105 ? -5.445 -12.859 -1.888 1 92.19 105 SER A C 1
ATOM 838 O O . SER A 1 105 ? -6.18 -12 -1.389 1 92.19 105 SER A O 1
ATOM 840 N N . TYR A 1 106 ? -5.398 -13.039 -3.148 1 93.44 106 TYR A N 1
ATOM 841 C CA . TYR A 1 106 ? -6.137 -12.172 -4.059 1 93.44 106 TYR A CA 1
ATOM 842 C C . TYR A 1 106 ? -7.074 -12.984 -4.945 1 93.44 106 TYR A C 1
ATOM 844 O O . TYR A 1 106 ? -6.828 -14.164 -5.207 1 93.44 106 TYR A O 1
ATOM 852 N N . CYS A 1 107 ? -8.125 -12.352 -5.371 1 95.88 107 CYS A N 1
ATOM 853 C CA . CYS A 1 107 ? -9.016 -12.914 -6.379 1 95.88 107 CYS A CA 1
ATOM 854 C C . CYS A 1 107 ? -8.352 -12.922 -7.75 1 95.88 107 CYS A C 1
ATOM 856 O O . CYS A 1 107 ? -7.918 -11.883 -8.242 1 95.88 107 CYS A O 1
ATOM 858 N N . PRO A 1 108 ? -8.289 -14.031 -8.391 1 93.38 108 PRO A N 1
ATOM 859 C CA . PRO A 1 108 ? -7.625 -14.094 -9.695 1 93.38 108 PRO A CA 1
ATOM 860 C C . PRO A 1 108 ? -8.414 -13.391 -10.797 1 93.38 108 PRO A C 1
ATOM 862 O O . PRO A 1 108 ? -7.891 -13.188 -11.891 1 93.38 108 PRO A O 1
ATOM 865 N N . VAL A 1 109 ? -9.594 -12.992 -10.531 1 93.75 109 VAL A N 1
ATOM 866 C CA . VAL A 1 109 ? -10.422 -12.344 -11.539 1 93.75 109 VAL A CA 1
ATOM 867 C C . VAL A 1 109 ? -10.344 -10.828 -11.383 1 93.75 109 VAL A C 1
ATOM 869 O O . VAL A 1 109 ? -9.945 -10.125 -12.312 1 93.75 109 VAL A O 1
ATOM 872 N N . CYS A 1 110 ? -10.586 -10.367 -10.195 1 94.69 110 CYS A N 1
ATOM 873 C CA . CYS A 1 110 ? -10.711 -8.922 -10.055 1 94.69 110 CYS A CA 1
ATOM 874 C C . CYS A 1 110 ? -9.578 -8.352 -9.211 1 94.69 110 CYS A C 1
ATOM 876 O O . CYS A 1 110 ? -9.469 -7.137 -9.039 1 94.69 110 CYS A O 1
ATOM 878 N N . TRP A 1 111 ? -8.758 -9.141 -8.516 1 93.69 111 TRP A N 1
ATOM 879 C CA . TRP A 1 111 ? -7.574 -8.773 -7.754 1 93.69 111 TRP A CA 1
ATOM 880 C C . TRP A 1 111 ? -7.953 -8.203 -6.391 1 93.69 111 TRP A C 1
ATOM 882 O O . TRP A 1 111 ? -7.109 -7.652 -5.684 1 93.69 111 TRP A O 1
ATOM 892 N N . ALA A 1 112 ? -9.234 -8.336 -6.02 1 93.5 112 ALA A N 1
ATOM 893 C CA . ALA A 1 112 ? -9.609 -7.98 -4.652 1 93.5 112 ALA A CA 1
ATOM 894 C C . ALA A 1 112 ? -9.023 -8.969 -3.65 1 93.5 112 ALA A C 1
ATOM 896 O O . ALA A 1 112 ? -8.75 -10.117 -3.994 1 93.5 112 ALA A O 1
ATOM 897 N N . GLU A 1 113 ? -8.812 -8.438 -2.463 1 91.38 113 GLU A N 1
ATOM 898 C CA . GLU A 1 113 ? -8.32 -9.328 -1.414 1 91.38 113 GLU A CA 1
ATOM 899 C C . GLU A 1 113 ? -9.312 -10.453 -1.139 1 91.38 113 GLU A C 1
ATOM 901 O O . GLU A 1 113 ? -10.508 -10.211 -0.985 1 91.38 113 GLU A O 1
ATOM 906 N N . TRP A 1 114 ? -8.875 -11.609 -1.188 1 92.12 114 TRP A N 1
A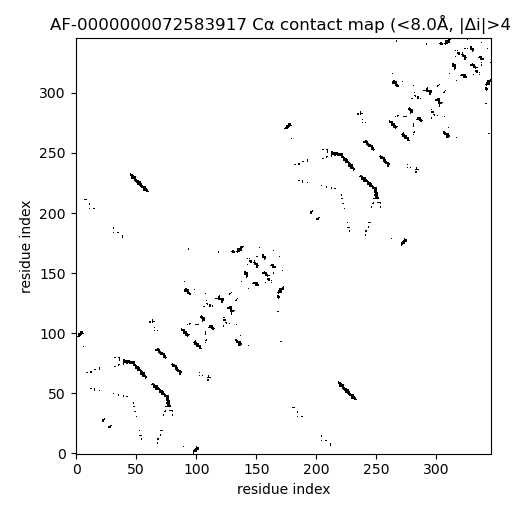TOM 907 C CA . TRP A 1 114 ? -9.664 -12.812 -0.943 1 92.12 114 TRP A CA 1
ATOM 908 C C . TRP A 1 114 ? -8.789 -13.93 -0.395 1 92.12 114 TRP A C 1
ATOM 910 O O . TRP A 1 114 ? -8.367 -14.82 -1.14 1 92.12 114 TRP A O 1
ATOM 920 N N . ASP A 1 115 ? -8.641 -13.75 0.957 1 84.75 115 ASP A N 1
ATOM 921 C CA . ASP A 1 115 ? -7.816 -14.766 1.606 1 84.75 115 ASP A CA 1
ATOM 922 C C . ASP A 1 115 ? -8.656 -15.984 1.987 1 84.75 115 ASP A C 1
ATOM 924 O O . ASP A 1 115 ? -9.867 -15.875 2.16 1 84.75 115 ASP A O 1
ATOM 928 N N . PHE A 1 116 ? -8.094 -17.172 2.07 1 80.06 116 PHE A N 1
ATOM 929 C CA . PHE A 1 116 ? -8.695 -18.422 2.514 1 80.06 116 PHE A CA 1
ATOM 930 C C . PHE A 1 116 ? -9.906 -18.781 1.656 1 80.06 116 PHE A C 1
ATOM 932 O O . PHE A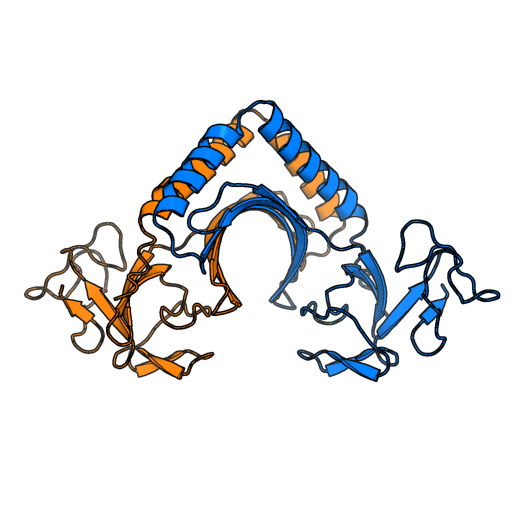 1 116 ? -11.023 -18.891 2.164 1 80.06 116 PHE A O 1
ATOM 939 N N . LYS A 1 117 ? -9.773 -18.969 0.411 1 88.12 117 LYS A N 1
ATOM 940 C CA . LYS A 1 117 ? -10.82 -19.375 -0.533 1 88.12 117 LYS A CA 1
ATOM 941 C C . LYS A 1 117 ? -11.344 -20.766 -0.221 1 88.12 117 LYS A C 1
ATOM 943 O O . LYS A 1 117 ? -10.562 -21.719 -0.088 1 88.12 117 LYS A O 1
ATOM 948 N N . ARG A 1 118 ? -12.719 -20.781 -0.147 1 91.06 118 ARG A N 1
ATOM 949 C CA . ARG A 1 118 ? -13.375 -22.047 0.113 1 91.06 118 ARG A CA 1
ATOM 950 C C . ARG A 1 118 ? -14.328 -22.422 -1.025 1 91.06 118 ARG A C 1
ATOM 952 O O . ARG A 1 118 ? -14.82 -21.547 -1.737 1 91.06 118 ARG A O 1
ATOM 959 N N . LYS A 1 119 ? -14.508 -23.672 -1.077 1 92.88 119 LYS A N 1
ATOM 960 C CA . LYS A 1 119 ? -15.414 -24.172 -2.111 1 92.88 119 LYS A CA 1
ATOM 961 C C . LYS A 1 119 ? -16.766 -23.453 -2.055 1 92.88 119 LYS A C 1
ATOM 963 O O . LYS A 1 119 ? -17.328 -23.266 -0.976 1 92.88 119 LYS A O 1
ATOM 968 N N . ASN A 1 120 ? -17.219 -23.031 -3.141 1 94.19 120 ASN A N 1
ATOM 969 C CA . ASN A 1 120 ? -18.516 -22.406 -3.369 1 94.19 120 ASN A CA 1
ATOM 970 C C . ASN A 1 120 ? -18.594 -21.016 -2.729 1 94.19 120 ASN A C 1
ATOM 972 O O . ASN A 1 120 ? -19.688 -20.438 -2.627 1 94.19 120 ASN A O 1
ATOM 976 N N . GLN A 1 121 ? -17.484 -20.547 -2.238 1 95.06 121 GLN A N 1
ATOM 977 C CA . GLN A 1 121 ? -17.453 -19.172 -1.735 1 95.06 121 GLN A CA 1
ATOM 978 C C . GLN A 1 121 ? -17.266 -18.172 -2.873 1 95.06 121 GLN A C 1
ATOM 980 O O . GLN A 1 121 ? -16.531 -18.453 -3.83 1 95.06 121 GLN A O 1
ATOM 985 N N . SER A 1 122 ? -17.906 -17.047 -2.725 1 96.12 122 SER A N 1
ATOM 986 C CA . SER A 1 122 ? -17.812 -16.031 -3.77 1 96.12 122 SER A CA 1
ATOM 987 C C . SER A 1 122 ? -16.891 -14.891 -3.348 1 96.12 122 SER A C 1
ATOM 989 O O . SER A 1 122 ? -16.781 -14.586 -2.156 1 96.12 122 SER A O 1
ATOM 991 N N . CYS A 1 123 ? -16.297 -14.352 -4.281 1 96.44 123 CYS A N 1
ATOM 992 C CA . CYS A 1 123 ? -15.547 -13.125 -4.047 1 96.44 123 CYS A CA 1
ATOM 993 C C . CYS A 1 123 ? -16.469 -11.977 -3.666 1 96.44 123 CYS A C 1
ATOM 995 O O . CYS A 1 123 ? -17.5 -11.773 -4.305 1 96.44 123 CYS A O 1
ATOM 997 N N . SER A 1 124 ? -16.094 -11.18 -2.766 1 92.25 124 SER A N 1
ATOM 998 C CA . SER A 1 124 ? -16.922 -10.109 -2.248 1 92.25 124 SER A CA 1
ATOM 999 C C . SER A 1 124 ? -17.031 -8.953 -3.242 1 92.25 124 SER A C 1
ATOM 1001 O O . SER A 1 124 ? -17.969 -8.156 -3.178 1 92.25 124 SER A O 1
ATOM 1003 N N . LYS A 1 125 ? -16.141 -8.852 -4.172 1 91.81 125 LYS A N 1
ATOM 1004 C CA . LYS A 1 125 ? -16.078 -7.703 -5.07 1 91.81 125 LYS A CA 1
ATOM 1005 C C . LYS A 1 125 ? -16.719 -8.031 -6.422 1 91.81 125 LYS A C 1
ATOM 1007 O O . LYS A 1 125 ? -17.469 -7.23 -6.969 1 91.81 125 LYS A O 1
ATOM 1012 N N . CYS A 1 126 ? -16.453 -9.227 -7 1 95.5 126 CYS A N 1
ATOM 1013 C CA . CYS A 1 126 ? -16.891 -9.469 -8.375 1 95.5 126 CYS A CA 1
ATOM 1014 C C . CYS A 1 126 ? -17.844 -10.664 -8.438 1 95.5 126 CYS A C 1
ATOM 1016 O O . CYS A 1 126 ? -18.266 -11.07 -9.523 1 95.5 126 CYS A O 1
ATOM 1018 N N . ASP A 1 127 ? -18.031 -11.398 -7.41 1 96 127 ASP A N 1
ATOM 1019 C CA . ASP A 1 127 ? -19.031 -12.453 -7.242 1 96 127 ASP A CA 1
ATOM 1020 C C . ASP A 1 127 ? -18.562 -13.75 -7.902 1 96 127 ASP A C 1
ATOM 1022 O O . ASP A 1 127 ? -19.344 -14.695 -8.047 1 96 127 ASP A O 1
ATOM 1026 N N . SER A 1 128 ? -17.359 -13.797 -8.367 1 96.44 128 SER A N 1
ATOM 1027 C CA . SER A 1 128 ? -16.844 -15.062 -8.875 1 96.44 128 SER A CA 1
ATOM 1028 C C . SER A 1 128 ? -16.844 -16.141 -7.797 1 96.44 128 SER A C 1
ATOM 1030 O O . SER A 1 128 ? -16.547 -15.867 -6.637 1 96.44 128 SER A O 1
ATOM 1032 N N . ILE A 1 129 ? -17.109 -17.359 -8.195 1 97.31 129 ILE A N 1
ATOM 1033 C CA . ILE A 1 129 ? -17.281 -18.438 -7.234 1 97.31 129 ILE A CA 1
ATOM 1034 C C . ILE A 1 129 ? -16.109 -19.422 -7.34 1 97.31 129 ILE A C 1
ATOM 1036 O O . ILE A 1 129 ? -15.781 -19.891 -8.43 1 97.31 129 ILE A O 1
ATOM 1040 N N . PHE A 1 130 ? -15.539 -19.734 -6.223 1 97.25 130 PHE A N 1
ATOM 1041 C CA . PHE A 1 130 ? -14.461 -20.719 -6.184 1 97.25 130 PHE A CA 1
ATOM 1042 C C . PHE A 1 130 ? -15 -22.125 -6.379 1 97.25 130 PHE A C 1
ATOM 1044 O O . PHE A 1 130 ? -15.945 -22.531 -5.707 1 97.25 130 PHE A O 1
ATOM 1051 N N . GLY A 1 131 ? -14.43 -22.844 -7.234 1 96.19 131 GLY A N 1
ATOM 1052 C CA . GLY A 1 131 ? -14.922 -24.156 -7.605 1 96.19 131 GLY A CA 1
ATOM 1053 C C . GLY A 1 131 ? -15.688 -24.156 -8.914 1 96.19 131 GLY A C 1
ATOM 1054 O O . GLY A 1 131 ? -15.781 -25.188 -9.586 1 96.19 131 GLY A O 1
ATOM 1055 N N . THR A 1 132 ? -16.266 -23.031 -9.281 1 96.12 132 THR A N 1
ATOM 1056 C CA . THR A 1 132 ? -17.047 -22.906 -10.516 1 96.12 132 THR A CA 1
ATOM 1057 C C . THR A 1 132 ? -16.328 -22 -11.516 1 96.12 132 THR A C 1
ATOM 1059 O O . THR A 1 132 ? -15.891 -22.453 -12.57 1 96.12 132 THR A O 1
ATOM 1062 N N . ASP A 1 133 ? -16.141 -20.75 -11.133 1 96.5 133 ASP A N 1
ATOM 1063 C CA . ASP A 1 133 ? -15.523 -19.766 -12.016 1 96.5 133 ASP A CA 1
ATOM 1064 C C . ASP A 1 133 ? -14 -19.812 -11.906 1 96.5 133 ASP A C 1
ATOM 1066 O O . ASP A 1 133 ? -13.297 -19.438 -12.852 1 96.5 133 ASP A O 1
ATOM 1070 N N . ILE A 1 134 ? -13.57 -20.172 -10.711 1 96.25 134 ILE A N 1
ATOM 1071 C CA . ILE A 1 134 ? -12.148 -20.188 -10.375 1 96.25 134 ILE A CA 1
ATOM 1072 C C . ILE A 1 134 ? -11.766 -21.562 -9.82 1 96.25 134 ILE A C 1
ATOM 1074 O O . ILE A 1 134 ? -12.438 -22.078 -8.922 1 96.25 134 ILE A O 1
ATOM 1078 N N . LYS A 1 135 ? -10.734 -22.078 -10.32 1 95.31 135 LYS A N 1
ATOM 1079 C CA . LYS A 1 135 ? -10.195 -23.328 -9.797 1 95.31 135 LYS A CA 1
ATOM 1080 C C . LYS A 1 135 ? -8.672 -23.266 -9.68 1 95.31 135 LYS A C 1
ATOM 1082 O O . LYS A 1 135 ? -8.016 -22.547 -10.438 1 95.31 135 LYS A O 1
ATOM 1087 N N . LEU A 1 136 ? -8.195 -23.969 -8.719 1 93.94 136 LEU A N 1
ATOM 1088 C CA . LEU A 1 136 ? -6.75 -24.109 -8.594 1 93.94 136 LEU A CA 1
ATOM 1089 C C . LEU A 1 136 ? -6.188 -24.984 -9.703 1 93.94 136 LEU A C 1
ATOM 1091 O O . LEU A 1 136 ? -6.715 -26.078 -9.969 1 93.94 136 LEU A O 1
ATOM 1095 N N . LEU A 1 137 ? -5.191 -24.406 -10.336 1 92.38 137 LEU A N 1
ATOM 1096 C CA . LEU A 1 137 ? -4.523 -25.172 -11.383 1 92.38 137 LEU A CA 1
ATOM 1097 C C . LEU A 1 137 ? -3.221 -25.781 -10.867 1 92.38 137 LEU A C 1
ATOM 1099 O O . LEU A 1 137 ? -2.314 -25.047 -10.453 1 92.38 137 LEU A O 1
ATOM 1103 N N . ILE A 1 138 ? -3.119 -27.078 -10.945 1 89.94 138 ILE A N 1
ATOM 1104 C CA . ILE A 1 138 ? -1.92 -27.766 -10.5 1 89.94 138 ILE A CA 1
ATOM 1105 C C . ILE A 1 138 ? -1.245 -28.453 -11.688 1 89.94 138 ILE A C 1
ATOM 1107 O O . ILE A 1 138 ? -1.813 -29.359 -12.297 1 89.94 138 ILE A O 1
ATOM 1111 N N . ASP A 1 139 ? -0.135 -27.906 -12.031 1 83.12 139 ASP A N 1
ATOM 1112 C CA . ASP A 1 139 ? 0.578 -28.453 -13.18 1 83.12 139 ASP A CA 1
ATOM 1113 C C . ASP A 1 139 ? 1.777 -29.281 -12.734 1 83.12 139 ASP A C 1
ATOM 1115 O O . ASP A 1 139 ? 2.428 -29.938 -13.562 1 83.12 139 ASP A O 1
ATOM 1119 N N . SER A 1 140 ? 2.105 -29.062 -11.516 1 79.56 140 SER A N 1
ATOM 1120 C CA . SER A 1 140 ? 3.219 -29.844 -10.977 1 79.56 140 SER A CA 1
ATOM 1121 C C . SER A 1 140 ? 2.775 -30.688 -9.789 1 79.56 140 SER A C 1
ATOM 1123 O O . SER A 1 140 ? 1.65 -30.562 -9.305 1 79.56 140 SER A O 1
ATOM 1125 N N . ASN A 1 141 ? 3.539 -31.672 -9.438 1 85.19 141 ASN A N 1
ATOM 1126 C CA . ASN A 1 141 ? 3.219 -32.531 -8.305 1 85.19 141 ASN A CA 1
ATOM 1127 C C . ASN A 1 141 ? 3.518 -31.844 -6.977 1 85.19 141 ASN A C 1
ATOM 1129 O O . ASN A 1 141 ? 3.617 -32.5 -5.938 1 85.19 141 ASN A O 1
ATOM 1133 N N . HIS A 1 142 ? 3.555 -30.578 -7.109 1 87.25 142 HIS A N 1
ATOM 1134 C CA . HIS A 1 142 ? 3.84 -29.844 -5.887 1 87.25 142 HIS A CA 1
ATOM 1135 C C . HIS A 1 142 ? 2.553 -29.375 -5.211 1 87.25 142 HIS A C 1
ATOM 1137 O O . HIS A 1 142 ? 1.613 -28.953 -5.887 1 87.25 142 HIS A O 1
ATOM 1143 N N . CYS A 1 143 ? 2.482 -29.469 -3.91 1 90.5 143 CYS A N 1
ATOM 1144 C CA . CYS A 1 143 ? 1.354 -28.984 -3.123 1 90.5 143 CYS A CA 1
ATOM 1145 C C . CYS A 1 143 ? 1.272 -27.469 -3.17 1 90.5 143 CYS A C 1
ATOM 1147 O O . CYS A 1 143 ? 2.268 -26.781 -2.93 1 90.5 143 CYS A O 1
ATOM 1149 N N . PRO A 1 144 ? 0.175 -26.859 -3.473 1 85.25 144 PRO A N 1
ATOM 1150 C CA . PRO A 1 144 ? 0.053 -25.406 -3.541 1 85.25 144 PRO A CA 1
ATOM 1151 C C . PRO A 1 144 ? 0.025 -24.75 -2.162 1 85.25 144 PRO A C 1
ATOM 1153 O O . PRO A 1 144 ? 0.134 -23.516 -2.053 1 85.25 144 PRO A O 1
ATOM 1156 N N . GLN A 1 145 ? -0.102 -25.5 -1.071 1 83.5 145 GLN A N 1
ATOM 1157 C CA . GLN A 1 145 ? -0.29 -24.938 0.263 1 83.5 145 GLN A CA 1
ATOM 1158 C C . GLN A 1 145 ? 1.002 -25 1.073 1 83.5 145 GLN A C 1
ATOM 1160 O O . GLN A 1 145 ? 1.162 -24.266 2.053 1 83.5 145 GLN A O 1
ATOM 1165 N N . CYS A 1 146 ? 1.812 -26 0.738 1 85 146 CYS A N 1
ATOM 1166 C CA . CYS A 1 146 ? 3.047 -26.094 1.51 1 85 146 CYS A CA 1
ATOM 1167 C C . CYS A 1 146 ? 4.25 -26.281 0.593 1 85 146 CYS A C 1
ATOM 1169 O O . CYS A 1 146 ? 4.102 -26.703 -0.554 1 85 146 CYS A O 1
ATOM 1171 N N . SER A 1 147 ? 5.41 -25.891 1.021 1 79 147 SER A N 1
ATOM 1172 C CA . SER A 1 147 ? 6.602 -25.828 0.182 1 79 147 SER A CA 1
ATOM 1173 C C . SER A 1 147 ? 7.16 -27.234 -0.088 1 79 147 SER A C 1
ATOM 1175 O O . SER A 1 147 ? 7.742 -27.469 -1.146 1 79 147 SER A O 1
ATOM 1177 N N . ASP A 1 148 ? 6.898 -28.109 0.726 1 85.56 148 ASP A N 1
ATOM 1178 C CA . ASP A 1 148 ? 7.602 -29.391 0.641 1 85.56 148 ASP A CA 1
ATOM 1179 C C . ASP A 1 148 ? 6.641 -30.531 0.287 1 85.56 148 ASP A C 1
ATOM 1181 O O . ASP A 1 148 ? 7.047 -31.688 0.198 1 85.56 148 ASP A O 1
ATOM 1185 N N . GLY A 1 149 ? 5.422 -30.156 0.145 1 90.25 149 GLY A N 1
ATOM 1186 C CA . GLY A 1 149 ? 4.422 -31.188 -0.066 1 90.25 149 GLY A CA 1
ATOM 1187 C C . GLY A 1 149 ? 4.258 -31.578 -1.524 1 90.25 149 GLY A C 1
ATOM 1188 O O . GLY A 1 149 ? 4.559 -30.781 -2.418 1 90.25 149 GLY A O 1
ATOM 1189 N N . SER A 1 150 ? 3.889 -32.844 -1.729 1 92.12 150 SER A N 1
ATOM 1190 C CA . SER A 1 150 ? 3.6 -33.344 -3.066 1 92.12 150 SER A CA 1
ATOM 1191 C C . SER A 1 150 ? 2.18 -33.906 -3.156 1 92.12 150 SER A C 1
ATOM 1193 O O . SER A 1 150 ? 1.656 -34.438 -2.182 1 92.12 150 SER A O 1
ATOM 1195 N N . ILE A 1 151 ? 1.59 -33.688 -4.262 1 93.12 151 ILE A N 1
ATOM 1196 C CA . ILE A 1 151 ? 0.246 -34.188 -4.555 1 93.12 151 ILE A CA 1
ATOM 1197 C C . ILE A 1 151 ? 0.164 -34.625 -6.016 1 93.12 151 ILE A C 1
ATOM 1199 O O . ILE A 1 151 ? 1.008 -34.25 -6.832 1 93.12 151 ILE A O 1
ATOM 1203 N N . SER A 1 152 ? -0.735 -35.594 -6.305 1 91.06 152 SER A N 1
ATOM 1204 C CA . SER A 1 152 ? -1.004 -36.031 -7.676 1 91.06 152 SER A CA 1
ATOM 1205 C C . SER A 1 152 ? -2.469 -36.406 -7.855 1 91.06 152 SER A C 1
ATOM 1207 O O . SER A 1 152 ? -3.229 -36.469 -6.887 1 91.06 152 SER A O 1
ATOM 1209 N N . LEU A 1 153 ? -2.814 -36.562 -9.125 1 90.06 153 LEU A N 1
ATOM 1210 C CA . LEU A 1 153 ? -4.172 -37 -9.43 1 90.06 153 LEU A CA 1
ATOM 1211 C C . LEU A 1 153 ? -4.492 -38.312 -8.734 1 90.06 153 LEU A C 1
ATOM 1213 O O . LEU A 1 153 ? -5.594 -38.5 -8.219 1 90.06 153 LEU A O 1
ATOM 1217 N N . GLU A 1 154 ? -3.52 -39.25 -8.688 1 91.19 154 GLU A N 1
ATOM 1218 C CA . GLU A 1 154 ? -3.686 -40.562 -8.07 1 91.19 154 GLU A CA 1
ATOM 1219 C C . GLU A 1 154 ? -3.631 -40.469 -6.551 1 91.19 154 GLU A C 1
ATOM 1221 O O . GLU A 1 154 ? -4.23 -41.281 -5.855 1 91.19 154 GLU A O 1
ATOM 1226 N N . GLU A 1 155 ? -2.881 -39.5 -6.062 1 92.62 155 GLU A N 1
ATOM 1227 C CA . GLU A 1 155 ? -2.76 -39.25 -4.629 1 92.62 155 GLU A CA 1
ATOM 1228 C C . GLU A 1 155 ? -3.098 -37.781 -4.301 1 92.62 155 GLU A C 1
ATOM 1230 O O . GLU A 1 155 ? -2.201 -36.969 -4.082 1 92.62 155 GLU A O 1
ATOM 1235 N N . PRO A 1 156 ? -4.316 -37.5 -4.145 1 93 156 PRO A N 1
ATOM 1236 C CA . PRO A 1 156 ? -4.766 -36.125 -4.059 1 93 156 PRO A CA 1
ATOM 1237 C C . PRO A 1 156 ? -4.555 -35.5 -2.672 1 93 156 PRO A C 1
ATOM 1239 O O . PRO A 1 156 ? -4.84 -34.312 -2.459 1 93 156 PRO A O 1
ATOM 1242 N N . TYR A 1 157 ? -4.129 -36.281 -1.72 1 94.94 157 TYR A N 1
ATOM 1243 C CA . TYR A 1 157 ? -3.775 -35.75 -0.406 1 94.94 157 TYR A CA 1
ATOM 1244 C C . TYR A 1 157 ? -2.287 -35.438 -0.329 1 94.94 157 TYR A C 1
ATOM 1246 O O . TYR A 1 157 ? -1.451 -36.25 -0.74 1 94.94 157 TYR A O 1
ATOM 1254 N N . CYS A 1 158 ? -1.998 -34.188 0.115 1 94.75 158 CYS A N 1
ATOM 1255 C CA . CYS A 1 158 ? -0.598 -33.812 0.292 1 94.75 158 CYS A CA 1
ATOM 1256 C C . CYS A 1 158 ? 0.074 -34.688 1.33 1 94.75 158 CYS A C 1
ATOM 1258 O O . CYS A 1 158 ? -0.512 -35 2.373 1 94.75 158 CYS A O 1
ATOM 1260 N N . ASN A 1 159 ? 1.228 -35.031 1.086 1 93.69 159 ASN A N 1
ATOM 1261 C CA . ASN A 1 159 ? 1.949 -35.938 1.983 1 93.69 159 ASN A CA 1
ATOM 1262 C C . ASN A 1 159 ? 2.605 -35.156 3.129 1 93.69 159 ASN A C 1
ATOM 1264 O O . ASN A 1 159 ? 3.223 -35.75 4.008 1 93.69 159 ASN A O 1
ATOM 1268 N N . GLN A 1 160 ? 2.545 -33.844 3.145 1 92.75 160 GLN A N 1
ATOM 1269 C CA . GLN A 1 160 ? 3.211 -33.031 4.156 1 92.75 160 GLN A CA 1
ATOM 1270 C C . GLN A 1 160 ? 2.199 -32.219 4.965 1 92.75 160 GLN A C 1
ATOM 1272 O O . GLN A 1 160 ? 2.475 -31.828 6.102 1 92.75 160 GLN A O 1
ATOM 1277 N N . CYS A 1 161 ? 1.086 -31.922 4.332 1 91.94 161 CYS A N 1
ATOM 1278 C CA . CYS A 1 161 ? 0.09 -31.125 5.035 1 91.94 161 CYS A CA 1
ATOM 1279 C C . CYS A 1 161 ? -1.311 -31.688 4.824 1 91.94 161 CYS A C 1
ATOM 1281 O O . CYS A 1 161 ? -1.467 -32.781 4.309 1 91.94 161 CYS A O 1
ATOM 1283 N N . GLU A 1 162 ? -2.357 -31.031 5.289 1 89.75 162 GLU A N 1
ATOM 1284 C CA . GLU A 1 162 ? -3.721 -31.547 5.281 1 89.75 162 GLU A CA 1
ATOM 1285 C C . GLU A 1 162 ? -4.469 -31.125 4.02 1 89.75 162 GLU A C 1
ATOM 1287 O O . GLU A 1 162 ? -5.691 -31.25 3.949 1 89.75 162 GLU A O 1
ATOM 1292 N N . PHE A 1 163 ? -3.643 -30.766 3.027 1 91.5 163 PHE A N 1
ATOM 1293 C CA . PHE A 1 163 ? -4.301 -30.297 1.81 1 91.5 163 PHE A CA 1
ATOM 1294 C C . PHE A 1 163 ? -4.824 -31.484 1.002 1 91.5 163 PHE A C 1
ATOM 1296 O O . PHE A 1 163 ? -4.117 -32.469 0.826 1 91.5 163 PHE A O 1
ATOM 1303 N N . TYR A 1 164 ? -6.016 -31.375 0.593 1 94 164 TYR A N 1
ATOM 1304 C CA . TYR A 1 164 ? -6.668 -32.312 -0.296 1 94 164 TYR A CA 1
ATOM 1305 C C . TYR A 1 164 ? -7.066 -31.656 -1.61 1 94 164 TYR A C 1
ATOM 1307 O O . TYR A 1 164 ? -7.762 -30.641 -1.615 1 94 164 TYR A O 1
ATOM 1315 N N . ALA A 1 165 ? -6.539 -32.219 -2.688 1 93.25 165 ALA A N 1
ATOM 1316 C CA . ALA A 1 165 ? -6.895 -31.719 -4.008 1 93.25 165 ALA A CA 1
ATOM 1317 C C . ALA A 1 165 ? -8.312 -32.125 -4.398 1 93.25 165 ALA A C 1
ATOM 1319 O O . ALA A 1 165 ? -8.492 -33.062 -5.188 1 93.25 165 ALA A O 1
ATOM 1320 N N . ASP A 1 166 ? -9.305 -31.391 -3.914 1 93.88 166 ASP A N 1
ATOM 1321 C CA . ASP A 1 166 ? -10.711 -31.625 -4.23 1 93.88 166 ASP A CA 1
ATOM 1322 C C . ASP A 1 166 ? -10.992 -31.375 -5.707 1 93.88 166 ASP A C 1
ATOM 1324 O O . ASP A 1 166 ? -10.773 -30.266 -6.207 1 93.88 166 ASP A O 1
ATOM 1328 N N . PRO A 1 167 ? -11.539 -32.375 -6.395 1 92.94 167 PRO A N 1
ATOM 1329 C CA . PRO A 1 167 ? -11.766 -32.219 -7.832 1 92.94 167 PRO A CA 1
ATOM 1330 C C . PRO A 1 167 ? -12.734 -31.078 -8.156 1 92.94 167 PRO A C 1
ATOM 1332 O O . PRO A 1 167 ? -12.789 -30.609 -9.297 1 92.94 167 PRO A O 1
ATOM 1335 N N . ASP A 1 168 ? -13.461 -30.672 -7.184 1 94.31 168 ASP A N 1
ATOM 1336 C CA . ASP A 1 168 ? -14.422 -29.594 -7.418 1 94.31 168 ASP A CA 1
ATOM 1337 C C . ASP A 1 168 ? -13.719 -28.234 -7.465 1 94.31 168 ASP A C 1
ATOM 1339 O O . ASP A 1 168 ? -14.281 -27.25 -7.969 1 94.31 168 ASP A O 1
ATOM 1343 N N . ILE A 1 169 ? -12.477 -28.172 -6.93 1 94.62 169 ILE A N 1
ATOM 1344 C CA . ILE A 1 169 ? -11.859 -26.859 -6.871 1 94.62 169 ILE A CA 1
ATOM 1345 C C . ILE A 1 169 ? -10.469 -26.906 -7.5 1 94.62 169 ILE A C 1
ATOM 1347 O O . ILE A 1 169 ? -9.797 -25.875 -7.617 1 94.62 169 ILE A O 1
ATOM 1351 N N . VAL A 1 170 ? -10.047 -28.109 -7.867 1 94.44 170 VAL A N 1
ATOM 1352 C CA . VAL A 1 170 ? -8.711 -28.266 -8.445 1 94.44 170 VAL A CA 1
ATOM 1353 C C . VAL A 1 170 ? -8.828 -28.766 -9.875 1 94.44 170 VAL A C 1
ATOM 1355 O O . VAL A 1 170 ? -9.656 -29.641 -10.172 1 94.44 170 VAL A O 1
ATOM 1358 N N . VAL A 1 171 ? -8.023 -28.203 -10.719 1 93.31 171 VAL A N 1
ATOM 1359 C CA . VAL A 1 171 ? -7.863 -28.703 -12.086 1 93.31 171 VAL A CA 1
ATOM 1360 C C . VAL A 1 171 ? -6.398 -29.062 -12.328 1 93.31 171 VAL A C 1
ATOM 1362 O O . VAL A 1 171 ? -5.496 -28.297 -11.961 1 93.31 171 VAL A O 1
ATOM 1365 N N . TRP A 1 172 ? -6.184 -30.188 -12.898 1 90.38 172 TRP A N 1
ATOM 1366 C CA . TRP A 1 172 ? -4.824 -30.641 -13.188 1 90.38 172 TRP A CA 1
ATOM 1367 C C . TRP A 1 172 ? -4.406 -30.25 -14.602 1 90.38 172 TRP A C 1
ATOM 1369 O O . TRP A 1 172 ? -5.195 -30.359 -15.539 1 90.38 172 TRP A O 1
ATOM 1379 N N . GLY A 1 173 ? -3.211 -29.578 -14.688 1 82.38 173 GLY A N 1
ATOM 1380 C CA . GLY A 1 173 ? -2.656 -29.219 -15.984 1 82.38 173 GLY A CA 1
ATOM 1381 C C . GLY A 1 173 ? -1.863 -30.344 -16.609 1 82.38 173 GLY A C 1
ATOM 1382 O O . GLY A 1 173 ? -1.435 -31.281 -15.93 1 82.38 173 GLY A O 1
ATOM 1383 N N . MET B 1 1 ? -8.602 14.094 24.859 1 35.09 1 MET B N 1
ATOM 1384 C CA . MET B 1 1 ? -8.711 14.625 23.5 1 35.09 1 MET B CA 1
ATOM 1385 C C . MET B 1 1 ? -7.656 14.008 22.594 1 35.09 1 MET B C 1
ATOM 1387 O O . MET B 1 1 ? -6.457 14.125 22.859 1 35.09 1 MET B O 1
ATOM 1391 N N . ASN B 1 2 ? -7.809 12.695 21.938 1 47.31 2 ASN B N 1
ATOM 1392 C CA . ASN B 1 2 ? -6.738 11.93 21.312 1 47.31 2 ASN B CA 1
ATOM 1393 C C . ASN B 1 2 ? -6.262 12.578 20.016 1 47.31 2 ASN B C 1
ATOM 1395 O O . ASN B 1 2 ? -6.926 12.477 18.984 1 47.31 2 ASN B O 1
ATOM 1399 N N . ASN B 1 3 ? -5.484 13.781 20.125 1 59.41 3 ASN B N 1
ATOM 1400 C CA . ASN B 1 3 ? -4.949 14.562 19.016 1 59.41 3 ASN B CA 1
ATOM 1401 C C . ASN B 1 3 ? -4.027 13.727 18.141 1 59.41 3 ASN B C 1
ATOM 1403 O O . ASN B 1 3 ? -3.07 13.125 18.625 1 59.41 3 ASN B O 1
ATOM 1407 N N . GLU B 1 4 ? -4.68 13.258 17.078 1 65.81 4 GLU B N 1
ATOM 1408 C CA . GLU B 1 4 ? -3.842 12.586 16.094 1 65.81 4 GLU B CA 1
ATOM 1409 C C . GLU B 1 4 ? -2.912 13.57 15.391 1 65.81 4 GLU B C 1
ATOM 1411 O O . GLU B 1 4 ? -3.328 14.273 14.461 1 65.81 4 GLU B O 1
ATOM 1416 N N . LYS B 1 5 ? -1.693 13.766 16.078 1 65.31 5 LYS B N 1
ATOM 1417 C CA . LYS B 1 5 ? -0.711 14.703 15.531 1 65.31 5 LYS B CA 1
ATOM 1418 C C . LYS B 1 5 ? 0.41 13.961 14.805 1 65.31 5 LYS B C 1
ATOM 1420 O O . LYS B 1 5 ? 1.284 13.375 15.445 1 65.31 5 LYS B O 1
ATOM 1425 N N . PHE B 1 6 ? 0.215 14.023 13.453 1 72.19 6 PHE B N 1
ATOM 1426 C CA . PHE B 1 6 ? 1.157 13.242 12.664 1 72.19 6 PHE B CA 1
ATOM 1427 C C . PHE B 1 6 ? 2.143 14.148 11.938 1 72.19 6 PHE B C 1
ATOM 1429 O O . PHE B 1 6 ? 2.896 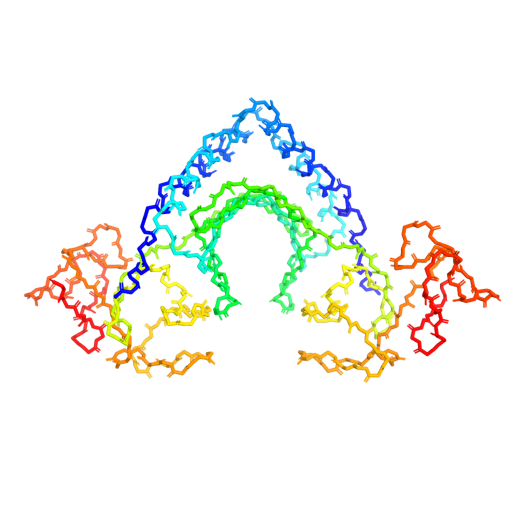13.695 11.078 1 72.19 6 PHE B O 1
ATOM 1436 N N . LEU B 1 7 ? 2.217 15.344 12.367 1 68.81 7 LEU B N 1
ATOM 1437 C CA . LEU B 1 7 ? 3.039 16.297 11.617 1 68.81 7 LEU B CA 1
ATOM 1438 C C . LEU B 1 7 ? 4.512 15.891 11.672 1 68.81 7 LEU B C 1
ATOM 1440 O O . LEU B 1 7 ? 5.242 16.062 10.695 1 68.81 7 LEU B O 1
ATOM 1444 N N . GLU B 1 8 ? 4.879 15.297 12.75 1 77.06 8 GLU B N 1
ATOM 1445 C CA . GLU B 1 8 ? 6.273 14.898 12.922 1 77.06 8 GLU B CA 1
ATOM 1446 C C . GLU B 1 8 ? 6.66 13.812 11.922 1 77.06 8 GLU B C 1
ATOM 1448 O O . GLU B 1 8 ? 7.844 13.617 11.633 1 77.06 8 GLU B O 1
ATOM 1453 N N . VAL B 1 9 ? 5.691 13.234 11.344 1 86.5 9 VAL B N 1
ATOM 1454 C CA . VAL B 1 9 ? 5.949 12.141 10.414 1 86.5 9 VAL B CA 1
ATOM 1455 C C . VAL B 1 9 ? 6.52 12.695 9.109 1 86.5 9 VAL B C 1
ATOM 1457 O O . VAL B 1 9 ? 7.188 11.984 8.359 1 86.5 9 VAL B O 1
ATOM 1460 N N . ASN B 1 10 ? 6.305 13.969 8.906 1 82.75 10 ASN B N 1
ATOM 1461 C CA . ASN B 1 10 ? 6.805 14.602 7.691 1 82.75 10 ASN B CA 1
ATOM 1462 C C . ASN B 1 10 ? 8.328 14.57 7.633 1 82.75 10 ASN B C 1
ATOM 1464 O O . ASN B 1 10 ? 8.914 14.406 6.559 1 82.75 10 ASN B O 1
ATOM 1468 N N . SER B 1 11 ? 8.867 14.789 8.797 1 86.62 11 SER B N 1
ATOM 1469 C CA . SER B 1 11 ? 10.328 14.75 8.844 1 86.62 11 SER B CA 1
ATOM 1470 C C . SER B 1 11 ? 10.859 13.375 8.477 1 86.62 11 SER B C 1
ATOM 1472 O O . SER B 1 11 ? 11.922 13.25 7.859 1 86.62 11 SER B O 1
ATOM 1474 N N . ILE B 1 12 ? 10.18 12.422 8.836 1 91.69 12 ILE B N 1
ATOM 1475 C CA . ILE B 1 12 ? 10.586 11.062 8.5 1 91.69 12 ILE B CA 1
ATOM 1476 C C . ILE B 1 12 ? 10.414 10.828 7 1 91.69 12 ILE B C 1
ATOM 1478 O O . ILE B 1 12 ? 11.258 10.195 6.359 1 91.69 12 ILE B O 1
ATOM 1482 N N . SER B 1 13 ? 9.375 11.32 6.477 1 92.38 13 SER B N 1
ATOM 1483 C CA . SER B 1 13 ? 9.117 11.227 5.043 1 92.38 13 SER B CA 1
ATOM 1484 C C . SER B 1 13 ? 10.273 11.812 4.238 1 92.38 13 SER B C 1
ATOM 1486 O O . SER B 1 13 ? 10.688 11.242 3.23 1 92.38 13 SER B O 1
ATOM 1488 N N . GLU B 1 14 ? 10.711 12.922 4.688 1 91.44 14 GLU B N 1
ATOM 1489 C CA . GLU B 1 14 ? 11.844 13.562 4.02 1 91.44 14 GLU B CA 1
ATOM 1490 C C . GLU B 1 14 ? 13.078 12.664 4.051 1 91.44 14 GLU B C 1
ATOM 1492 O O . GLU B 1 14 ? 13.828 12.594 3.072 1 91.44 14 GLU B O 1
ATOM 1497 N N . LYS B 1 15 ? 13.289 12.062 5.125 1 92.44 15 LYS B N 1
ATOM 1498 C CA . LYS B 1 15 ? 14.414 11.141 5.254 1 92.44 15 LYS B CA 1
ATOM 1499 C C . LYS B 1 15 ? 14.281 9.969 4.281 1 92.44 15 LYS B C 1
ATOM 1501 O O . LYS B 1 15 ? 15.281 9.508 3.727 1 92.44 15 LYS B O 1
ATOM 1506 N N . VAL B 1 16 ? 13.125 9.492 4.102 1 95 16 VAL B N 1
ATOM 1507 C CA . VAL B 1 16 ? 12.875 8.398 3.174 1 95 16 VAL B CA 1
ATOM 1508 C C . VAL B 1 16 ? 13.18 8.844 1.748 1 95 16 VAL B C 1
ATOM 1510 O O . VAL B 1 16 ? 13.82 8.117 0.988 1 95 16 VAL B O 1
ATOM 1513 N N . ASP B 1 17 ? 12.758 10.023 1.443 1 94.81 17 ASP B N 1
ATOM 1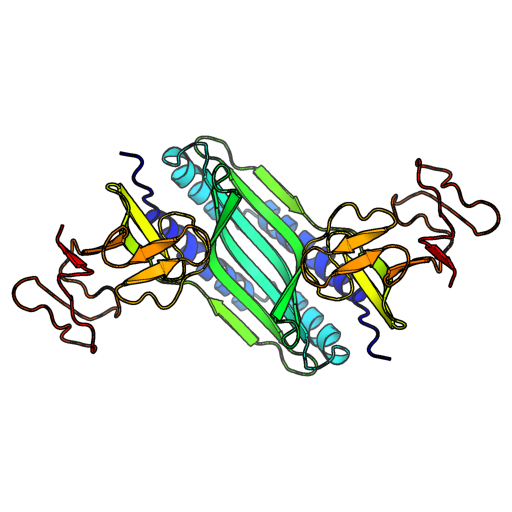514 C CA . ASP B 1 17 ? 13.047 10.586 0.127 1 94.81 17 ASP B CA 1
ATOM 1515 C C . ASP B 1 17 ? 14.555 10.711 -0.094 1 94.81 17 ASP B C 1
ATOM 1517 O O . ASP B 1 17 ? 15.062 10.352 -1.157 1 94.81 17 ASP B O 1
ATOM 1521 N N . ASP B 1 18 ? 15.172 11.195 0.908 1 95.31 18 ASP B N 1
ATOM 1522 C CA . ASP B 1 18 ? 16.625 11.352 0.829 1 95.31 18 ASP B CA 1
ATOM 1523 C C . ASP B 1 18 ? 17.312 10 0.65 1 95.31 18 ASP B C 1
ATOM 1525 O O . ASP B 1 18 ? 18.281 9.891 -0.095 1 95.31 18 ASP B O 1
ATOM 1529 N N . LEU B 1 19 ? 16.891 9.086 1.374 1 96.62 19 LEU B N 1
ATOM 1530 C CA . LEU B 1 19 ? 17.453 7.742 1.236 1 96.62 19 LEU B CA 1
ATOM 1531 C C . LEU B 1 19 ? 17.312 7.242 -0.196 1 96.62 19 LEU B C 1
ATOM 1533 O O . LEU B 1 19 ? 18.266 6.715 -0.77 1 96.62 19 LEU B O 1
ATOM 1537 N N . PHE B 1 20 ? 16.141 7.398 -0.772 1 97.62 20 PHE B N 1
ATOM 1538 C CA . PHE B 1 20 ? 15.906 6.961 -2.141 1 97.62 20 PHE B CA 1
ATOM 1539 C C . PHE B 1 20 ? 16.875 7.645 -3.105 1 97.62 20 PHE B C 1
ATOM 1541 O O . PHE B 1 20 ? 17.484 6.984 -3.945 1 97.62 20 PHE B O 1
ATOM 1548 N N . ASP B 1 21 ? 16.969 8.914 -2.924 1 96.94 21 ASP B N 1
ATOM 1549 C CA . ASP B 1 21 ? 17.859 9.672 -3.797 1 96.94 21 ASP B CA 1
ATOM 1550 C C . ASP B 1 21 ? 19.312 9.195 -3.65 1 96.94 21 ASP B C 1
ATOM 1552 O O . ASP B 1 21 ? 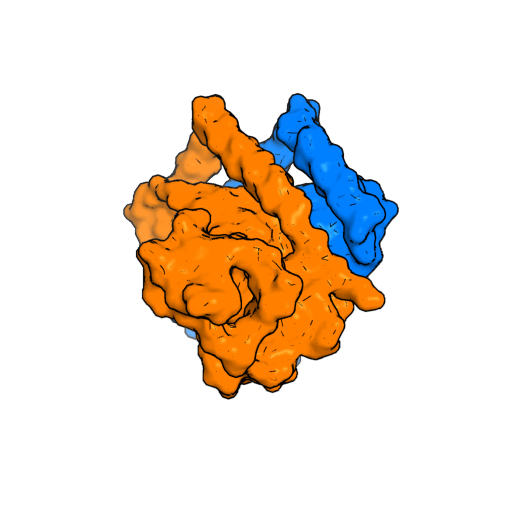20.031 9.055 -4.645 1 96.94 21 ASP B O 1
ATOM 1556 N N . THR B 1 22 ? 19.703 8.992 -2.455 1 96.75 22 THR B N 1
ATOM 1557 C CA . THR B 1 22 ? 21.062 8.516 -2.191 1 96.75 22 THR B CA 1
ATOM 1558 C C . THR B 1 22 ? 21.281 7.148 -2.832 1 96.75 22 THR B C 1
ATOM 1560 O O . THR B 1 22 ? 22.328 6.91 -3.439 1 96.75 22 THR B O 1
ATOM 1563 N N . LEU B 1 23 ? 20.344 6.277 -2.689 1 96.88 23 LEU B N 1
ATOM 1564 C CA . LEU B 1 23 ? 20.453 4.945 -3.277 1 96.88 23 LEU B CA 1
ATOM 1565 C C . LEU B 1 23 ? 20.516 5.027 -4.797 1 96.88 23 LEU B C 1
ATOM 1567 O O . LEU B 1 23 ? 21.312 4.312 -5.426 1 96.88 23 LEU B O 1
ATOM 1571 N N . ASP B 1 24 ? 19.703 5.848 -5.324 1 96.38 24 ASP B N 1
ATOM 1572 C CA . ASP B 1 24 ? 19.688 6.008 -6.773 1 96.38 24 ASP B CA 1
ATOM 1573 C C . ASP B 1 24 ? 21.016 6.566 -7.277 1 96.38 24 ASP B C 1
ATOM 1575 O O . ASP B 1 24 ? 21.625 6.02 -8.203 1 96.38 24 ASP B O 1
ATOM 1579 N N . GLN B 1 25 ? 21.453 7.617 -6.645 1 96.5 25 GLN B N 1
ATOM 1580 C CA . GLN B 1 25 ? 22.672 8.297 -7.062 1 96.5 25 GLN B CA 1
ATOM 1581 C C . GLN B 1 25 ? 23.891 7.395 -6.902 1 96.5 25 GLN B C 1
ATOM 1583 O O . GLN B 1 25 ? 24.859 7.492 -7.672 1 96.5 25 GLN B O 1
ATOM 1588 N N . SER B 1 26 ? 23.906 6.539 -5.965 1 95.38 26 SER B N 1
ATOM 1589 C CA . SER B 1 26 ? 25.031 5.641 -5.719 1 95.38 26 SER B CA 1
ATOM 1590 C C . SER B 1 26 ? 24.953 4.402 -6.609 1 95.38 26 SER B C 1
ATOM 1592 O O . SER B 1 26 ? 25.812 3.525 -6.535 1 95.38 26 SER B O 1
ATOM 1594 N N . GLY B 1 27 ? 23.859 4.207 -7.332 1 94.75 27 GLY B N 1
ATOM 1595 C CA . GLY B 1 27 ? 23.703 3.094 -8.258 1 94.75 27 GLY B CA 1
ATOM 1596 C C . GLY B 1 27 ? 23.172 1.839 -7.59 1 94.75 27 GLY B C 1
ATOM 1597 O O . GLY B 1 27 ? 23.109 0.779 -8.211 1 94.75 27 GLY B O 1
ATOM 1598 N N . LYS B 1 28 ? 22.812 1.962 -6.359 1 94.25 28 LYS B N 1
ATOM 1599 C CA . LYS B 1 28 ? 22.375 0.795 -5.602 1 94.25 28 LYS B CA 1
ATOM 1600 C C . LYS B 1 28 ? 21 0.333 -6.059 1 94.25 28 LYS B C 1
ATOM 1602 O O . LYS B 1 28 ? 20.562 -0.771 -5.723 1 94.25 28 LYS B O 1
ATOM 1607 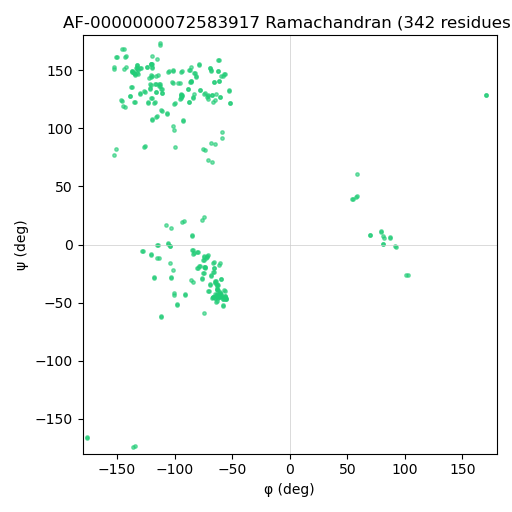N N . LEU B 1 29 ? 20.297 1.127 -6.867 1 95.88 29 LEU B N 1
ATOM 1608 C CA . LEU B 1 29 ? 18.969 0.747 -7.355 1 95.88 29 LEU B CA 1
ATOM 1609 C C . LEU B 1 29 ? 19.031 0.287 -8.805 1 95.88 29 LEU B C 1
ATOM 1611 O O . LEU B 1 29 ? 18.031 -0.125 -9.383 1 95.88 29 LEU B O 1
ATOM 1615 N N . ASP B 1 30 ? 20.219 0.304 -9.422 1 95.56 30 ASP B N 1
ATOM 1616 C CA . ASP B 1 30 ? 20.359 0.005 -10.844 1 95.56 30 ASP B CA 1
ATOM 1617 C C . ASP B 1 30 ? 19.859 -1.4 -11.164 1 95.56 30 ASP B C 1
ATOM 1619 O O . ASP B 1 30 ? 19.188 -1.611 -12.188 1 95.56 30 ASP B O 1
ATOM 1623 N N . PHE B 1 31 ? 20.234 -2.25 -10.305 1 94.81 31 PHE B N 1
ATOM 1624 C CA . PHE B 1 31 ? 19.828 -3.627 -10.562 1 94.81 31 PHE B CA 1
ATOM 1625 C C . PHE B 1 31 ? 18.312 -3.756 -10.547 1 94.81 31 PHE B C 1
ATOM 1627 O O . PHE B 1 31 ? 17.75 -4.562 -11.281 1 94.81 31 PHE B O 1
ATOM 1634 N N . ILE B 1 32 ? 17.594 -3.035 -9.711 1 94.56 32 ILE B N 1
ATOM 1635 C CA . ILE B 1 32 ? 16.141 -3.049 -9.656 1 94.56 32 ILE B CA 1
ATOM 1636 C C . ILE B 1 32 ? 15.57 -2.455 -10.938 1 94.56 32 ILE B C 1
ATOM 1638 O O . ILE B 1 32 ? 14.633 -3.006 -11.523 1 94.56 32 ILE B O 1
ATOM 1642 N N . LYS B 1 33 ? 16.141 -1.34 -11.336 1 95.06 33 LYS B N 1
ATOM 1643 C CA . LYS B 1 33 ? 15.703 -0.698 -12.57 1 95.06 33 LYS B CA 1
ATOM 1644 C C . LYS B 1 33 ? 15.789 -1.659 -13.75 1 95.06 33 LYS B C 1
ATOM 1646 O O . LYS B 1 33 ? 14.844 -1.78 -14.531 1 95.06 33 LYS B O 1
ATOM 1651 N N . VAL B 1 34 ? 16.875 -2.311 -13.812 1 94.5 34 VAL B N 1
ATOM 1652 C CA . VAL B 1 34 ? 17.109 -3.26 -14.898 1 94.5 34 VAL B CA 1
ATOM 1653 C C . VAL B 1 34 ? 16.109 -4.41 -14.805 1 94.5 34 VAL B C 1
ATOM 1655 O O . VAL B 1 34 ? 15.539 -4.828 -15.812 1 94.5 34 VAL B O 1
ATOM 1658 N N . ALA B 1 35 ? 15.938 -4.926 -13.617 1 93.5 35 ALA B N 1
ATOM 1659 C CA . ALA B 1 35 ? 15.008 -6.031 -13.414 1 93.5 35 ALA B CA 1
ATOM 1660 C C . ALA B 1 35 ? 13.594 -5.637 -13.812 1 93.5 35 ALA B C 1
ATOM 1662 O O . ALA B 1 35 ? 12.883 -6.402 -14.469 1 93.5 35 ALA B O 1
ATOM 1663 N N . LEU B 1 36 ? 13.141 -4.441 -13.414 1 94.75 36 LEU B N 1
ATOM 1664 C CA . LEU B 1 36 ? 11.805 -3.955 -13.758 1 94.75 36 LEU B CA 1
ATOM 1665 C C . LEU B 1 36 ? 11.656 -3.799 -15.266 1 94.75 36 LEU B C 1
ATOM 1667 O O . LEU B 1 36 ? 10.625 -4.172 -15.828 1 94.75 36 LEU B O 1
ATOM 1671 N N . GLN B 1 37 ? 12.648 -3.232 -15.859 1 94.12 37 GLN B N 1
ATOM 1672 C CA . GLN B 1 37 ? 12.633 -3.049 -17.312 1 94.12 37 GLN B CA 1
ATOM 1673 C C . GLN B 1 37 ? 12.484 -4.383 -18.031 1 94.12 37 GLN B C 1
ATOM 1675 O O . GLN B 1 37 ? 11.648 -4.52 -18.922 1 94.12 37 GLN B O 1
ATOM 1680 N N . LYS B 1 38 ? 13.305 -5.289 -17.688 1 92 38 LYS B N 1
ATOM 1681 C CA . LYS B 1 38 ? 13.258 -6.609 -18.312 1 92 38 LYS B CA 1
ATOM 1682 C C . LYS B 1 38 ? 11.883 -7.246 -18.141 1 92 38 LYS B C 1
ATOM 1684 O O . LYS B 1 38 ? 11.328 -7.812 -19.078 1 92 38 LYS B O 1
ATOM 1689 N N . PHE B 1 39 ? 11.344 -7.203 -16.984 1 91.12 39 PHE B N 1
ATOM 1690 C CA . PHE B 1 39 ? 10.023 -7.766 -16.703 1 91.12 39 PHE B CA 1
ATOM 1691 C C . PHE B 1 39 ? 8.953 -7.074 -17.531 1 91.12 39 PHE B C 1
ATOM 1693 O O . PHE B 1 39 ? 8.039 -7.723 -18.047 1 91.12 39 PHE B O 1
ATOM 1700 N N . SER B 1 40 ? 9.07 -5.785 -17.609 1 90.62 40 SER B N 1
ATOM 1701 C CA . SER B 1 40 ? 8.047 -4.977 -18.266 1 90.62 40 SER B CA 1
ATOM 1702 C C . SER B 1 40 ? 7.996 -5.266 -19.766 1 90.62 40 SER B C 1
ATOM 1704 O O . SER B 1 40 ? 6.98 -5.004 -20.422 1 90.62 40 SER B O 1
ATOM 1706 N N . GLU B 1 41 ? 9.055 -5.75 -20.344 1 89.25 41 GLU B N 1
ATOM 1707 C CA . GLU B 1 41 ? 9.094 -6.07 -21.766 1 89.25 41 GLU B CA 1
ATOM 1708 C C . GLU B 1 41 ? 8.039 -7.109 -22.125 1 89.25 41 GLU B C 1
ATOM 1710 O O . GLU B 1 41 ? 7.535 -7.125 -23.25 1 89.25 41 GLU B O 1
ATOM 1715 N N . ASN B 1 42 ? 7.707 -7.938 -21.25 1 84 42 ASN B N 1
ATOM 1716 C CA . ASN B 1 42 ? 6.734 -9 -21.484 1 84 42 ASN B CA 1
ATOM 1717 C C . ASN B 1 42 ? 5.398 -8.695 -20.812 1 84 42 ASN B C 1
ATOM 1719 O O . ASN B 1 42 ? 4.484 -9.523 -20.844 1 84 42 ASN B O 1
ATOM 1723 N N . LEU B 1 43 ? 5.371 -7.621 -20.219 1 86.62 43 LEU B N 1
ATOM 1724 C CA . LEU B 1 43 ? 4.168 -7.223 -19.5 1 86.62 43 LEU B CA 1
ATOM 1725 C C . LEU B 1 43 ? 3.211 -6.469 -20.406 1 86.62 43 LEU B C 1
ATOM 1727 O O . LEU B 1 43 ? 3.639 -5.637 -21.219 1 86.62 43 LEU B O 1
ATOM 1731 N N . GLN B 1 44 ? 1.965 -6.84 -20.328 1 87.44 44 GLN B N 1
ATOM 1732 C CA . GLN B 1 44 ? 0.974 -6.105 -21.109 1 87.44 44 GLN B CA 1
ATOM 1733 C C . GLN B 1 44 ? 0.905 -4.645 -20.688 1 87.44 44 GLN B C 1
ATOM 1735 O O . GLN B 1 44 ? 1.187 -4.316 -19.531 1 87.44 44 GLN B O 1
ATOM 1740 N N . GLU B 1 45 ? 0.391 -3.746 -21.531 1 89.31 45 GLU B N 1
ATOM 1741 C CA . GLU B 1 45 ? 0.436 -2.299 -21.344 1 89.31 45 GLU B CA 1
ATOM 1742 C C . GLU B 1 45 ? -0.444 -1.862 -20.172 1 89.31 45 GLU B C 1
ATOM 1744 O O . GLU B 1 45 ? -0.188 -0.832 -19.547 1 89.31 45 GLU B O 1
ATOM 1749 N N . GLN B 1 46 ? -1.4 -2.652 -19.969 1 91.56 46 GLN B N 1
ATOM 1750 C CA . GLN B 1 46 ? -2.334 -2.242 -18.922 1 91.56 46 GLN B CA 1
ATOM 1751 C C . GLN B 1 46 ? -1.726 -2.434 -17.531 1 91.56 46 GLN B C 1
ATOM 1753 O O . GLN B 1 46 ? -2.256 -1.928 -16.547 1 91.56 46 GLN B O 1
ATOM 1758 N N . TYR B 1 47 ? -0.609 -3.174 -17.469 1 91.62 47 TYR B N 1
ATOM 1759 C CA . TYR B 1 47 ? 0.014 -3.465 -16.188 1 91.62 47 TYR B CA 1
ATOM 1760 C C . TYR B 1 47 ? 1.219 -2.562 -15.945 1 91.62 47 TYR B C 1
ATOM 1762 O O . TYR B 1 47 ? 1.872 -2.123 -16.891 1 91.62 47 TYR B O 1
ATOM 1770 N N . SER B 1 48 ? 1.443 -2.293 -14.703 1 95 48 SER B N 1
ATOM 1771 C CA . SER B 1 48 ? 2.684 -1.657 -14.273 1 95 48 SER B CA 1
ATOM 1772 C C . SER B 1 48 ? 3.256 -2.352 -13.039 1 95 48 SER B C 1
ATOM 1774 O O . SER B 1 48 ? 2.512 -2.906 -12.227 1 95 48 SER B O 1
ATOM 1776 N N . ILE B 1 49 ? 4.504 -2.363 -12.992 1 95.31 49 ILE B N 1
ATOM 1777 C CA . ILE B 1 49 ? 5.219 -2.867 -11.828 1 95.31 49 ILE B CA 1
ATOM 1778 C C . ILE B 1 49 ? 5.949 -1.72 -11.133 1 95.31 49 ILE B C 1
ATOM 1780 O O . ILE B 1 49 ? 6.523 -0.851 -11.797 1 95.31 49 ILE B O 1
ATOM 1784 N N . THR B 1 50 ? 5.898 -1.697 -9.805 1 96.75 50 THR B N 1
ATOM 1785 C CA . THR B 1 50 ? 6.492 -0.581 -9.078 1 96.75 50 THR B CA 1
ATOM 1786 C C . THR B 1 50 ? 7.242 -1.076 -7.844 1 96.75 50 THR B C 1
ATOM 1788 O O . THR B 1 50 ? 6.715 -1.876 -7.07 1 96.75 50 THR B O 1
ATOM 1791 N N . PHE B 1 51 ? 8.43 -0.673 -7.738 1 97.62 51 PHE B N 1
ATOM 1792 C CA . PHE B 1 51 ? 9.211 -0.757 -6.508 1 97.62 51 PHE B CA 1
ATOM 1793 C C . PHE B 1 51 ? 9.117 0.543 -5.719 1 97.62 51 PHE B C 1
ATOM 1795 O O . PHE B 1 51 ? 9.398 1.619 -6.246 1 97.62 51 PHE B O 1
ATOM 1802 N N . ASN B 1 52 ? 8.781 0.391 -4.41 1 97.62 52 ASN B N 1
ATOM 1803 C CA . ASN B 1 52 ? 8.57 1.613 -3.643 1 97.62 52 ASN B CA 1
ATOM 1804 C C . ASN B 1 52 ? 9.25 1.54 -2.277 1 97.62 52 ASN B C 1
ATOM 1806 O O . ASN B 1 52 ? 9.359 0.461 -1.692 1 97.62 52 ASN B O 1
ATOM 1810 N N . LEU B 1 53 ? 9.695 2.686 -1.823 1 98.06 53 LEU B N 1
ATOM 1811 C CA . LEU B 1 53 ? 9.836 2.988 -0.403 1 98.06 53 LEU B CA 1
ATOM 1812 C C . LEU B 1 53 ? 8.602 3.723 0.119 1 98.06 53 LEU B C 1
ATOM 1814 O O . LEU B 1 53 ? 8.203 4.75 -0.436 1 98.06 53 LEU B O 1
ATOM 1818 N N . THR B 1 54 ? 8.023 3.199 1.127 1 97.06 54 THR B N 1
ATOM 1819 C CA . THR B 1 54 ? 6.797 3.816 1.615 1 97.06 54 THR B CA 1
ATOM 1820 C C . THR B 1 54 ? 6.875 4.059 3.121 1 97.06 54 THR B C 1
ATOM 1822 O O . THR B 1 54 ? 7.613 3.369 3.826 1 97.06 54 THR B O 1
ATOM 1825 N N . LEU B 1 55 ? 6.188 5.031 3.572 1 96.44 55 LEU B N 1
ATOM 1826 C CA . LEU B 1 55 ? 5.93 5.324 4.977 1 96.44 55 LEU B CA 1
ATOM 1827 C C . LEU B 1 55 ? 4.434 5.383 5.254 1 96.44 55 LEU B C 1
ATOM 1829 O O . LEU B 1 55 ? 3.713 6.168 4.637 1 96.44 55 LEU B O 1
ATOM 1833 N N . ASP B 1 56 ? 4.012 4.559 6.164 1 94.56 56 ASP B N 1
ATOM 1834 C CA . ASP B 1 56 ? 2.582 4.453 6.43 1 94.56 56 ASP B CA 1
ATOM 1835 C C . ASP B 1 56 ? 2.299 4.477 7.93 1 94.56 56 ASP B C 1
ATOM 1837 O O . ASP B 1 56 ? 3.139 4.066 8.734 1 94.56 56 ASP B O 1
ATOM 1841 N N . ILE B 1 57 ? 1.155 4.934 8.289 1 93.88 57 ILE B N 1
ATOM 1842 C CA . ILE B 1 57 ? 0.626 4.793 9.641 1 93.88 57 ILE B CA 1
ATOM 1843 C C . ILE B 1 57 ? -0.631 3.928 9.617 1 93.88 57 ILE B C 1
ATOM 1845 O O . ILE B 1 57 ? -1.511 4.121 8.773 1 93.88 57 ILE B O 1
ATOM 1849 N N . PHE B 1 58 ? -0.679 2.977 10.469 1 94.12 58 PHE B N 1
ATOM 1850 C CA . PHE B 1 58 ? -1.812 2.066 10.57 1 94.12 58 PHE B CA 1
ATOM 1851 C C . PHE B 1 58 ? -2.547 2.262 11.891 1 94.12 58 PHE B C 1
ATOM 1853 O O . PHE B 1 58 ? -1.918 2.436 12.938 1 94.12 58 PHE B O 1
ATOM 1860 N N . ASP B 1 59 ? -3.816 2.285 11.805 1 93.44 59 ASP B N 1
ATOM 1861 C CA . ASP B 1 59 ? -4.691 2.312 12.969 1 93.44 59 ASP B CA 1
ATOM 1862 C C . ASP B 1 59 ? -5.379 0.966 13.172 1 93.44 59 ASP B C 1
ATOM 1864 O O . ASP B 1 59 ? -6.266 0.593 12.398 1 93.44 59 ASP B O 1
ATOM 1868 N N . ALA B 1 60 ? -5.086 0.303 14.172 1 90.94 60 ALA B N 1
ATOM 1869 C CA . ALA B 1 60 ? -5.598 -1.044 14.414 1 90.94 60 ALA B CA 1
ATOM 1870 C C . ALA B 1 60 ? -7.09 -1.015 14.727 1 90.94 60 ALA B C 1
ATOM 1872 O O . ALA B 1 60 ? -7.816 -1.963 14.422 1 90.94 60 ALA B O 1
ATOM 1873 N N . THR B 1 61 ? -7.531 0.015 15.383 1 90.94 61 THR B N 1
ATOM 1874 C CA . THR B 1 61 ? -8.938 0.126 15.734 1 90.94 61 THR B CA 1
ATOM 1875 C C . THR B 1 61 ? -9.797 0.308 14.484 1 90.94 61 THR B C 1
ATOM 1877 O O . THR B 1 61 ? -10.82 -0.358 14.328 1 90.94 61 THR B O 1
ATOM 1880 N N . ARG B 1 62 ? -9.32 1.205 13.625 1 89.62 62 ARG B N 1
ATOM 1881 C CA . ARG B 1 62 ? -10.047 1.456 12.383 1 89.62 62 ARG B CA 1
ATOM 1882 C C . ARG B 1 62 ? -9.742 0.382 11.344 1 89.62 62 ARG B C 1
ATOM 1884 O O . ARG B 1 62 ? -10.453 0.255 10.344 1 89.62 62 ARG B O 1
ATOM 1891 N N . GLU B 1 63 ? -8.641 -0.302 11.531 1 90.44 63 GLU B N 1
ATOM 1892 C CA . GLU B 1 63 ? -8.117 -1.253 10.555 1 90.44 63 GLU B CA 1
ATOM 1893 C C . GLU B 1 63 ? -7.852 -0.578 9.211 1 90.44 63 GLU B C 1
ATOM 1895 O O . GLU B 1 63 ? -8.25 -1.093 8.164 1 90.44 63 GLU B O 1
ATOM 1900 N N . GLN B 1 64 ? -7.309 0.585 9.25 1 91.62 64 GLN B N 1
ATOM 1901 C CA . GLN B 1 64 ? -6.98 1.388 8.078 1 91.62 64 GLN B CA 1
ATOM 1902 C C . GLN B 1 64 ? -5.562 1.945 8.172 1 91.62 64 GLN B C 1
ATOM 1904 O O . GLN B 1 64 ? -5.047 2.168 9.266 1 91.62 64 GLN B O 1
ATOM 1909 N N . ALA B 1 65 ? -5.039 2.113 6.996 1 92.31 65 ALA B N 1
ATOM 1910 C CA . ALA B 1 65 ? -3.717 2.727 6.906 1 92.31 65 ALA B CA 1
ATOM 1911 C C . ALA B 1 65 ? -3.764 4.012 6.086 1 92.31 65 ALA B C 1
ATOM 1913 O O . ALA B 1 65 ? -4.562 4.133 5.152 1 92.31 65 ALA B O 1
ATOM 1914 N N . ILE B 1 66 ? -2.936 4.957 6.473 1 92.12 66 ILE B N 1
ATOM 1915 C CA . ILE B 1 66 ? -2.699 6.141 5.652 1 92.12 66 ILE B CA 1
ATOM 1916 C C . ILE B 1 66 ? -1.27 6.121 5.117 1 92.12 66 ILE B C 1
ATOM 1918 O O . ILE B 1 66 ? -0.33 5.805 5.852 1 92.12 66 ILE B O 1
ATOM 1922 N N . LYS B 1 67 ? -1.193 6.395 3.9 1 92.88 67 LYS B N 1
ATOM 1923 C CA . LYS B 1 67 ? 0.122 6.523 3.277 1 92.88 67 LYS B CA 1
ATOM 1924 C C . LYS B 1 67 ? 0.656 7.949 3.414 1 92.88 67 LYS B C 1
ATOM 1926 O O . LYS B 1 67 ? 0.028 8.898 2.945 1 92.88 67 LYS B O 1
ATOM 1931 N N . ILE B 1 68 ? 1.777 8.031 3.99 1 92.31 68 ILE B N 1
ATOM 1932 C CA . ILE B 1 68 ? 2.373 9.336 4.238 1 92.31 68 ILE B CA 1
ATOM 1933 C C . ILE B 1 68 ? 3.271 9.727 3.064 1 92.31 68 ILE B C 1
ATOM 1935 O O . ILE B 1 68 ? 3.266 10.875 2.623 1 92.31 68 ILE B O 1
ATOM 1939 N N . SER B 1 69 ? 3.986 8.805 2.645 1 92.94 69 SER B N 1
ATOM 1940 C CA . SER B 1 69 ? 4.883 9.078 1.523 1 92.94 69 SER B CA 1
ATOM 1941 C C . SER B 1 69 ? 5.164 7.809 0.723 1 92.94 69 SER B C 1
ATOM 1943 O O . SER B 1 69 ? 5.074 6.699 1.255 1 92.94 69 SER B O 1
ATOM 1945 N N . GLU B 1 70 ? 5.438 8.039 -0.505 1 95.56 70 GLU B N 1
ATOM 1946 C CA . GLU B 1 70 ? 5.809 6.988 -1.451 1 95.56 70 GLU B CA 1
ATOM 1947 C C . GLU B 1 70 ? 6.809 7.504 -2.482 1 95.56 70 GLU B C 1
ATOM 1949 O O . GLU B 1 70 ? 6.574 8.531 -3.121 1 95.56 70 GLU B O 1
ATOM 1954 N N . VAL B 1 71 ? 7.895 6.867 -2.58 1 97.44 71 VAL B N 1
ATOM 1955 C CA . VAL B 1 71 ? 8.891 7.168 -3.604 1 97.44 71 VAL B CA 1
ATOM 1956 C C . VAL B 1 71 ? 9.445 5.867 -4.18 1 97.44 71 VAL B C 1
ATOM 1958 O O . VAL B 1 71 ? 9.656 4.895 -3.451 1 97.44 71 VAL B O 1
ATOM 1961 N N . GLY B 1 72 ? 9.562 5.848 -5.512 1 98 72 GLY B N 1
ATOM 1962 C CA . GLY B 1 72 ? 10.008 4.582 -6.07 1 98 72 GLY B CA 1
ATOM 1963 C C . GLY B 1 72 ? 10.219 4.633 -7.57 1 98 72 GLY B C 1
ATOM 1964 O O . GLY B 1 72 ? 10.492 5.695 -8.133 1 98 72 GLY B O 1
ATOM 1965 N N . ILE B 1 73 ? 10.328 3.504 -8.18 1 97.88 73 ILE B N 1
ATOM 1966 C CA . ILE B 1 73 ? 10.523 3.291 -9.609 1 97.88 73 ILE B CA 1
ATOM 1967 C C . ILE B 1 73 ? 9.375 2.465 -10.172 1 97.88 73 ILE B C 1
ATOM 1969 O O . ILE B 1 73 ? 9.039 1.405 -9.633 1 97.88 73 ILE B O 1
ATOM 1973 N N . SER B 1 74 ? 8.797 2.994 -11.164 1 97 74 SER B N 1
ATOM 1974 C CA . SER B 1 74 ? 7.691 2.301 -11.828 1 97 74 SER B CA 1
ATOM 1975 C C . SER B 1 74 ? 8.016 2.021 -13.289 1 97 74 SER B C 1
ATOM 1977 O O . SER B 1 74 ? 8.867 2.684 -13.883 1 97 74 SER B O 1
ATOM 1979 N N . CYS B 1 75 ? 7.383 0.979 -13.734 1 96.31 75 CYS B N 1
ATOM 1980 C CA . CYS B 1 75 ? 7.539 0.619 -15.141 1 96.31 75 CYS B CA 1
ATOM 1981 C C . CYS B 1 75 ? 6.242 0.059 -15.711 1 96.31 75 CYS B C 1
ATOM 1983 O O . CYS B 1 75 ? 5.734 -0.957 -15.234 1 96.31 75 CYS B O 1
ATOM 1985 N N . ASN B 1 76 ? 5.758 0.745 -16.688 1 94.62 76 ASN B N 1
ATOM 1986 C CA . ASN B 1 76 ? 4.609 0.219 -17.422 1 94.62 76 ASN B CA 1
ATOM 1987 C C . ASN B 1 76 ? 5.027 -0.859 -18.422 1 94.62 76 ASN B C 1
ATOM 1989 O O . ASN B 1 76 ? 6.184 -0.909 -18.844 1 94.62 76 ASN B O 1
ATOM 1993 N N . GLY B 1 77 ? 4.09 -1.706 -18.719 1 91.62 77 GLY B N 1
ATOM 1994 C CA . GLY B 1 77 ? 4.387 -2.705 -19.719 1 91.62 77 GLY B CA 1
ATOM 1995 C C . GLY B 1 77 ? 4.945 -2.109 -21 1 91.62 77 GLY B C 1
ATOM 1996 O O . GLY B 1 77 ? 4.336 -1.213 -21.594 1 91.62 77 GLY B O 1
ATOM 1997 N N . GLY B 1 78 ? 6.195 -2.576 -21.375 1 89 78 GLY B N 1
ATOM 1998 C CA . GLY B 1 78 ? 6.805 -2.174 -22.625 1 89 78 GLY B CA 1
ATOM 1999 C C . GLY B 1 78 ? 7.473 -0.814 -22.562 1 89 78 GLY B C 1
ATOM 2000 O O . GLY B 1 78 ? 7.934 -0.292 -23.578 1 89 78 GLY B O 1
ATOM 2001 N N . GLU B 1 79 ? 7.473 -0.143 -21.469 1 92.81 79 GLU B N 1
ATOM 2002 C CA . GLU B 1 79 ? 8.008 1.211 -21.375 1 92.81 79 GLU B CA 1
ATOM 2003 C C . GLU B 1 79 ? 9.266 1.244 -20.5 1 92.81 79 GLU B C 1
ATOM 2005 O O . GLU B 1 79 ? 9.664 0.221 -19.938 1 92.81 79 GLU B O 1
ATOM 2010 N N . GLN B 1 80 ? 9.867 2.371 -20.484 1 94.06 80 GLN B N 1
ATOM 2011 C CA . GLN B 1 80 ? 11.039 2.58 -19.656 1 94.06 80 GLN B CA 1
ATOM 2012 C C . GLN B 1 80 ? 10.641 2.928 -18.219 1 94.06 80 GLN B C 1
ATOM 2014 O O . GLN B 1 80 ? 9.594 3.533 -17.984 1 94.06 80 GLN B O 1
ATOM 2019 N N . PRO B 1 81 ? 11.531 2.463 -17.328 1 95.88 81 PRO B N 1
ATOM 2020 C CA . PRO B 1 81 ? 11.25 2.824 -15.938 1 95.88 81 PRO B CA 1
ATOM 2021 C C . PRO B 1 81 ? 11.289 4.332 -15.703 1 95.88 81 PRO B C 1
ATOM 2023 O O . PRO B 1 81 ? 12.047 5.047 -16.359 1 95.88 81 PRO B O 1
ATOM 2026 N N . TYR B 1 82 ? 10.508 4.828 -14.773 1 96.19 82 TYR B N 1
ATOM 2027 C CA . TYR B 1 82 ? 10.477 6.223 -14.352 1 96.19 82 TYR B CA 1
ATOM 2028 C C . TYR B 1 82 ? 10.273 6.336 -12.852 1 96.19 82 TYR B C 1
ATOM 2030 O O . TYR B 1 82 ? 9.836 5.379 -12.203 1 96.19 82 TYR B O 1
ATOM 2038 N N . PHE B 1 83 ? 10.602 7.492 -12.375 1 96.12 83 PHE B N 1
ATOM 2039 C CA . PHE B 1 83 ? 10.469 7.715 -10.938 1 96.12 83 PHE B CA 1
ATOM 2040 C C . PHE B 1 83 ? 9.055 8.156 -10.586 1 96.12 83 PHE B C 1
ATOM 2042 O O . PHE B 1 83 ? 8.422 8.891 -11.352 1 96.12 83 PHE B O 1
ATOM 2049 N N . VAL B 1 84 ? 8.664 7.609 -9.5 1 95.5 84 VAL B N 1
ATOM 2050 C CA . VAL B 1 84 ? 7.379 8.047 -8.953 1 95.5 84 VAL B CA 1
ATOM 2051 C C . VAL B 1 84 ? 7.574 8.609 -7.555 1 95.5 84 VAL B C 1
ATOM 2053 O O . VAL B 1 84 ? 8.375 8.094 -6.773 1 95.5 84 VAL B O 1
ATOM 2056 N N . ARG B 1 85 ? 6.938 9.695 -7.273 1 93.62 85 ARG B N 1
ATOM 2057 C CA . ARG B 1 85 ? 6.895 10.328 -5.961 1 93.62 85 ARG B CA 1
ATOM 2058 C C . ARG B 1 85 ? 5.473 10.75 -5.602 1 93.62 85 ARG B C 1
ATOM 2060 O O . ARG B 1 85 ? 4.766 11.336 -6.422 1 93.62 85 ARG B O 1
ATOM 2067 N N . ALA B 1 86 ? 5.117 10.211 -4.52 1 87.31 86 ALA B N 1
ATOM 2068 C CA . ALA B 1 86 ? 3.773 10.578 -4.078 1 87.31 86 ALA B CA 1
ATOM 2069 C C . ALA B 1 86 ? 3.748 10.852 -2.576 1 87.31 86 ALA B C 1
ATOM 2071 O O . ALA B 1 86 ? 4.551 10.297 -1.823 1 87.31 86 ALA B O 1
ATOM 2072 N N . GLY B 1 87 ? 2.955 11.664 -2.162 1 82.75 87 GLY B N 1
ATOM 2073 C CA . GLY B 1 87 ? 2.686 12.109 -0.804 1 82.75 87 GLY B CA 1
ATOM 2074 C C . GLY B 1 87 ? 1.773 13.32 -0.74 1 82.75 87 GLY B C 1
ATOM 2075 O O . GLY B 1 87 ? 1.915 14.25 -1.533 1 82.75 87 GLY B O 1
ATOM 2076 N N . ASP B 1 88 ? 0.807 13.133 0.043 1 77.38 88 ASP B N 1
ATOM 2077 C CA . ASP B 1 88 ? -0.144 14.234 0.134 1 77.38 88 ASP B CA 1
ATOM 2078 C C . ASP B 1 88 ? 0.198 15.164 1.298 1 77.38 88 ASP B C 1
ATOM 2080 O O . ASP B 1 88 ? 0.788 14.727 2.291 1 77.38 88 ASP B O 1
ATOM 2084 N N . THR B 1 89 ? -0.138 16.391 1.086 1 82.19 89 THR B N 1
ATOM 2085 C CA . THR B 1 89 ? 0.042 17.359 2.154 1 82.19 89 THR B CA 1
ATOM 2086 C C . THR B 1 89 ? -0.929 17.094 3.303 1 82.19 89 THR B C 1
ATOM 2088 O O . THR B 1 89 ? -2.059 16.656 3.076 1 82.19 89 THR B O 1
ATOM 2091 N N . PHE B 1 90 ? -0.412 17.453 4.469 1 86.62 90 PHE B N 1
ATOM 2092 C CA . PHE B 1 90 ? -1.244 17.281 5.652 1 86.62 90 PHE B CA 1
ATOM 2093 C C . PHE B 1 90 ? -2.146 18.5 5.859 1 86.62 90 PHE B C 1
ATOM 2095 O O . PHE B 1 90 ? -1.723 19.641 5.66 1 86.62 90 PHE B O 1
ATOM 2102 N N . ASN B 1 91 ? -3.346 18.188 6.246 1 87.62 91 ASN B N 1
ATOM 2103 C CA . ASN B 1 91 ? -4.27 19.203 6.734 1 87.62 91 ASN B CA 1
ATOM 2104 C C . ASN B 1 91 ? -4.703 18.938 8.172 1 87.62 91 ASN B C 1
ATOM 2106 O O . ASN B 1 91 ? -4.637 17.797 8.633 1 87.62 91 ASN B O 1
ATOM 2110 N N . ARG B 1 92 ? -5.066 19.984 8.781 1 89.25 92 ARG B N 1
ATOM 2111 C CA . ARG B 1 92 ? -5.664 19.859 10.102 1 89.25 92 ARG B CA 1
ATOM 2112 C C . ARG B 1 92 ? -7.18 20 10.039 1 89.25 92 ARG B C 1
ATOM 2114 O O . ARG B 1 92 ? -7.695 20.875 9.32 1 89.25 92 ARG B O 1
ATOM 2121 N N . TYR B 1 93 ? -7.793 19.172 10.797 1 92.25 93 TYR B N 1
ATOM 2122 C CA . TYR B 1 93 ? -9.25 19.172 10.812 1 92.25 93 TYR B CA 1
ATOM 2123 C C . TYR B 1 93 ? -9.781 19.188 12.242 1 92.25 93 TYR B C 1
ATOM 2125 O O . TYR B 1 93 ? -9.102 18.734 13.164 1 92.25 93 TYR B O 1
ATOM 2133 N N . LEU B 1 94 ? -10.844 19.812 12.383 1 93.44 94 LEU B N 1
ATOM 2134 C CA . LEU B 1 94 ? -11.719 19.516 13.516 1 93.44 94 LEU B CA 1
ATOM 2135 C C . LEU B 1 94 ? -12.758 18.469 13.141 1 93.44 94 LEU B C 1
ATOM 2137 O O . LEU B 1 94 ? -13.672 18.75 12.359 1 93.44 94 LEU B O 1
ATOM 2141 N N . ALA B 1 95 ? -12.609 17.297 13.609 1 93.81 95 ALA B N 1
ATOM 2142 C CA . ALA B 1 95 ? -13.484 16.172 13.273 1 93.81 95 ALA B CA 1
ATOM 2143 C C . ALA B 1 95 ? -14.172 15.617 14.516 1 93.81 95 ALA B C 1
ATOM 2145 O O . ALA B 1 95 ? -13.531 15.008 15.375 1 93.81 95 ALA B O 1
ATOM 2146 N N . LYS B 1 96 ? -15.469 15.906 14.617 1 91.75 96 LYS B N 1
ATOM 2147 C CA . LYS B 1 96 ? -16.297 15.453 15.734 1 91.75 96 LYS B CA 1
ATOM 2148 C C . LYS B 1 96 ? -15.695 15.891 17.062 1 91.75 96 LYS B C 1
ATOM 2150 O O . LYS B 1 96 ? -15.562 15.078 17.984 1 91.75 96 LYS B O 1
ATOM 2155 N N . GLY B 1 97 ? -15.188 17.078 17.062 1 87.94 97 GLY B N 1
ATOM 2156 C CA . GLY B 1 97 ? -14.719 17.672 18.297 1 87.94 97 GLY B CA 1
ATOM 2157 C C . GLY B 1 97 ? -13.25 17.422 18.578 1 87.94 97 GLY B C 1
ATOM 2158 O O . GLY B 1 97 ? -12.711 17.906 19.562 1 87.94 97 GLY B O 1
ATOM 2159 N N . ASN B 1 98 ? -12.555 16.688 17.719 1 89.75 98 ASN B N 1
ATOM 2160 C CA . ASN B 1 98 ? -11.133 16.391 17.906 1 89.75 98 ASN B CA 1
ATOM 2161 C C . ASN B 1 98 ? -10.281 17 16.797 1 89.75 98 ASN B C 1
ATOM 2163 O O . ASN B 1 98 ? -10.719 17.109 15.656 1 89.75 98 ASN B O 1
ATOM 2167 N N . ILE B 1 99 ? -9.117 17.406 17.203 1 88.81 99 ILE B N 1
ATOM 2168 C CA . ILE B 1 99 ? -8.18 17.891 16.188 1 88.81 99 ILE B CA 1
ATOM 2169 C C . ILE B 1 99 ? -7.434 16.703 15.578 1 88.81 99 ILE B C 1
ATOM 2171 O O . ILE B 1 99 ? -6.848 15.883 16.297 1 88.81 99 ILE B O 1
ATOM 2175 N N . VAL B 1 100 ? -7.5 16.672 14.25 1 89.38 100 VAL B N 1
ATOM 2176 C CA . VAL B 1 100 ? -6.871 15.562 13.531 1 89.38 100 VAL B CA 1
ATOM 2177 C C . VAL B 1 100 ? -5.992 16.125 12.414 1 89.38 100 VAL B C 1
ATOM 2179 O O . VAL B 1 100 ? -6.414 17 11.656 1 89.38 100 VAL B O 1
ATOM 2182 N N . GLU B 1 101 ? -4.82 15.664 12.406 1 88.5 101 GLU B N 1
ATOM 2183 C CA . GLU B 1 101 ? -3.9 16.016 11.328 1 88.5 101 GLU B CA 1
ATOM 2184 C C . GLU B 1 101 ? -3.617 14.812 10.438 1 88.5 101 GLU B C 1
ATOM 2186 O O . GLU B 1 101 ? -3.002 13.836 10.875 1 88.5 101 GLU B O 1
ATOM 2191 N N . ILE B 1 102 ? -4.043 14.898 9.172 1 90.06 102 ILE B N 1
ATOM 2192 C CA . ILE B 1 102 ? -3.871 13.773 8.258 1 90.06 102 ILE B CA 1
ATOM 2193 C C . ILE B 1 102 ? -3.725 14.297 6.828 1 90.06 102 ILE B C 1
ATOM 2195 O O . ILE B 1 102 ? -4.062 15.445 6.543 1 90.06 102 ILE B O 1
ATOM 2199 N N . PRO B 1 103 ? -3.199 13.445 5.977 1 89.56 103 PRO B N 1
ATOM 2200 C CA . PRO B 1 103 ? -3.162 13.867 4.574 1 89.56 103 PRO B CA 1
ATOM 2201 C C . PRO B 1 103 ? -4.543 14.227 4.031 1 89.56 103 PRO B C 1
ATOM 2203 O O . PRO B 1 103 ? -5.535 13.578 4.387 1 89.56 103 PRO B O 1
ATOM 2206 N N . HIS B 1 104 ? -4.594 15.18 3.133 1 89.44 104 HIS B N 1
ATOM 2207 C CA . HIS B 1 104 ? -5.863 15.75 2.688 1 89.44 104 HIS B CA 1
ATOM 2208 C C . HIS B 1 104 ? -6.695 14.711 1.94 1 89.44 104 HIS B C 1
ATOM 2210 O O . HIS B 1 104 ? -7.91 14.875 1.793 1 89.44 104 HIS B O 1
ATOM 2216 N N . SER B 1 105 ? -6.102 13.641 1.426 1 92.25 105 SER B N 1
ATOM 2217 C CA . SER B 1 105 ? -6.797 12.656 0.601 1 92.25 105 SER B CA 1
ATOM 2218 C C . SER B 1 105 ? -7.496 11.609 1.46 1 92.25 105 SER B C 1
ATOM 2220 O O . SER B 1 105 ? -8.062 10.648 0.938 1 92.25 105 SER B O 1
ATOM 2222 N N . TYR B 1 106 ? -7.535 11.789 2.719 1 93.44 106 TYR B N 1
ATOM 2223 C CA . TYR B 1 106 ? -8.156 10.812 3.605 1 93.44 106 TYR B CA 1
ATOM 2224 C C . TYR B 1 106 ? -9.25 11.461 4.449 1 93.44 106 TYR B C 1
ATOM 2226 O O . TYR B 1 106 ? -9.203 12.672 4.711 1 93.44 106 TYR B O 1
ATOM 2234 N N . CYS B 1 107 ? -10.203 10.672 4.848 1 95.94 107 CYS B N 1
ATOM 2235 C CA . CYS B 1 107 ? -11.211 11.094 5.82 1 95.94 107 CYS B CA 1
ATOM 2236 C C . CYS B 1 107 ? -10.602 11.203 7.215 1 95.94 107 CYS B C 1
ATOM 2238 O O . CYS B 1 107 ? -10.031 10.242 7.727 1 95.94 107 CYS B O 1
ATOM 2240 N N . PRO B 1 108 ? -10.75 12.281 7.852 1 93.56 108 PRO B N 1
ATOM 2241 C CA . PRO B 1 108 ? -10.148 12.453 9.18 1 93.56 108 PRO B CA 1
ATOM 2242 C C . PRO B 1 108 ? -10.852 11.625 10.25 1 93.56 108 PRO B C 1
ATOM 2244 O O . PRO B 1 108 ? -10.344 11.5 11.367 1 93.56 108 PRO B O 1
ATOM 2247 N N . VAL B 1 109 ? -11.938 11.055 9.945 1 93.88 109 VAL B N 1
ATOM 2248 C CA . VAL B 1 109 ? -12.688 10.289 10.93 1 93.88 109 VAL B CA 1
ATOM 2249 C C . VAL B 1 109 ? -12.367 8.805 10.773 1 93.88 109 VAL B C 1
ATOM 2251 O O . VAL B 1 109 ? -11.898 8.164 11.719 1 93.88 109 VAL B O 1
ATOM 2254 N N . CYS B 1 110 ? -12.469 8.312 9.57 1 94.69 110 CYS B N 1
ATOM 2255 C CA . CYS B 1 110 ? -12.359 6.863 9.422 1 94.69 110 CYS B CA 1
ATOM 2256 C C . CYS B 1 110 ? -11.117 6.492 8.617 1 94.69 110 CYS B C 1
ATOM 2258 O O . CYS B 1 110 ? -10.812 5.309 8.453 1 94.69 110 CYS B O 1
ATOM 2260 N N . TRP B 1 111 ? -10.422 7.41 7.965 1 93.69 111 TRP B N 1
ATOM 2261 C CA . TRP B 1 111 ? -9.164 7.242 7.242 1 93.69 111 TRP B CA 1
ATOM 2262 C C . TRP B 1 111 ? -9.406 6.625 5.867 1 93.69 111 TRP B C 1
ATOM 2264 O O . TRP B 1 111 ? -8.461 6.227 5.188 1 93.69 111 TRP B O 1
ATOM 2274 N N . ALA B 1 112 ? -10.68 6.562 5.457 1 93.38 112 ALA B N 1
ATOM 2275 C CA . ALA B 1 112 ? -10.945 6.16 4.078 1 93.38 112 ALA B CA 1
ATOM 2276 C C . ALA B 1 112 ? -10.484 7.23 3.092 1 93.38 112 ALA B C 1
ATOM 2278 O O . ALA B 1 112 ? -10.406 8.414 3.439 1 93.38 112 ALA B O 1
ATOM 2279 N N . GLU B 1 113 ? -10.148 6.758 1.915 1 91.38 113 GLU B N 1
ATOM 2280 C CA . GLU B 1 113 ? -9.758 7.711 0.88 1 91.38 113 GLU B CA 1
ATOM 2281 C C . GLU B 1 113 ? -10.898 8.68 0.565 1 91.38 113 GLU B C 1
ATOM 2283 O O . GLU B 1 113 ? -12.039 8.266 0.368 1 91.38 113 GLU B O 1
ATOM 2288 N N . TRP B 1 114 ? -10.539 9.953 0.648 1 92.19 114 TRP B N 1
ATOM 2289 C CA . TRP B 1 114 ? -11.469 11.039 0.377 1 92.19 114 TRP B CA 1
ATOM 2290 C C . TRP B 1 114 ? -10.734 12.289 -0.111 1 92.19 114 TRP B C 1
ATOM 2292 O O . TRP B 1 114 ? -10.492 13.219 0.662 1 92.19 114 TRP B O 1
ATOM 2302 N N . ASP B 1 115 ? -10.273 12.445 -1.314 1 82.88 115 ASP B N 1
ATOM 2303 C CA . ASP B 1 115 ? -9.398 13.484 -1.85 1 82.88 115 ASP B CA 1
ATOM 2304 C C . ASP B 1 115 ? -10.148 14.797 -2.037 1 82.88 115 ASP B C 1
ATOM 2306 O O . ASP B 1 115 ? -9.664 15.859 -1.632 1 82.88 115 ASP B O 1
ATOM 2310 N N . PHE B 1 116 ? -11.156 14.906 -2.77 1 80.88 116 PHE B N 1
ATOM 2311 C CA . PHE B 1 116 ? -11.859 16.125 -3.119 1 80.88 116 PHE B CA 1
ATOM 2312 C C . PHE B 1 116 ? -13.109 16.312 -2.258 1 80.88 116 PHE B C 1
ATOM 2314 O O . PHE B 1 116 ? -14.227 16.078 -2.721 1 80.88 116 PHE B O 1
ATOM 2321 N N . LYS B 1 117 ? -12.766 16.906 -1.039 1 88.62 117 LYS B N 1
ATOM 2322 C CA . LYS B 1 117 ? -13.867 17.141 -0.114 1 88.62 117 LYS B CA 1
ATOM 2323 C C . LYS B 1 117 ? -14.594 18.438 -0.451 1 88.62 117 LYS B C 1
ATOM 2325 O O . LYS B 1 117 ? -13.969 19.5 -0.58 1 88.62 117 LYS B O 1
ATOM 2330 N N . ARG B 1 118 ? -15.93 18.25 -0.541 1 91.31 118 ARG B N 1
ATOM 2331 C CA . ARG B 1 118 ? -16.781 19.406 -0.823 1 91.31 118 ARG B CA 1
ATOM 2332 C C . ARG B 1 118 ? -17.797 19.625 0.287 1 91.31 118 ARG B C 1
ATOM 2334 O O . ARG B 1 118 ? -18.172 18.672 0.988 1 91.31 118 ARG B O 1
ATOM 2341 N N . LYS B 1 119 ? -18.172 20.844 0.332 1 93.06 119 LYS B N 1
ATOM 2342 C CA . LYS B 1 119 ? -19.172 21.188 1.34 1 93.06 119 LYS B CA 1
ATOM 2343 C C . LYS B 1 119 ? -20.391 20.266 1.249 1 93.06 119 LYS B C 1
ATOM 2345 O O . LYS B 1 119 ? -20.891 20.016 0.156 1 93.06 119 LYS B O 1
ATOM 2350 N N . ASN B 1 120 ? -20.797 19.781 2.328 1 94.25 120 ASN B N 1
ATOM 2351 C CA . ASN B 1 120 ? -21.984 18.969 2.52 1 94.25 120 ASN B CA 1
ATOM 2352 C C . ASN B 1 120 ? -21.828 17.594 1.88 1 94.25 120 ASN B C 1
ATOM 2354 O O . ASN B 1 120 ? -22.797 16.844 1.745 1 94.25 120 ASN B O 1
ATOM 2358 N N . GLN B 1 121 ? -20.641 17.312 1.428 1 95.19 121 GLN B N 1
ATOM 2359 C CA . GLN B 1 121 ? -20.375 15.961 0.927 1 95.19 121 GLN B CA 1
ATOM 2360 C C . GLN B 1 121 ? -20.078 15 2.07 1 95.19 121 GLN B C 1
ATOM 2362 O O . GLN B 1 121 ? -19.422 15.375 3.051 1 95.19 121 GLN B O 1
ATOM 2367 N N . SER B 1 122 ? -20.516 13.797 1.895 1 96.19 122 SER B N 1
ATOM 2368 C CA . SER B 1 122 ? -20.297 12.805 2.939 1 96.19 122 SER B CA 1
ATOM 2369 C C . SER B 1 122 ? -19.203 11.82 2.543 1 96.19 122 SER B C 1
ATOM 2371 O O . SER B 1 122 ? -19 11.547 1.356 1 96.19 122 SER B O 1
ATOM 2373 N N . CYS B 1 123 ? -18.547 11.375 3.502 1 96.38 123 CYS B N 1
ATOM 2374 C CA . CYS B 1 123 ? -17.609 10.281 3.291 1 96.38 123 CYS B CA 1
ATOM 2375 C C . CYS B 1 123 ? -18.328 9.008 2.885 1 96.38 123 CYS B C 1
ATOM 2377 O O . CYS B 1 123 ? -19.328 8.633 3.496 1 96.38 123 CYS B O 1
ATOM 2379 N N . SER B 1 124 ? -17.797 8.289 1.98 1 92.31 124 SER B N 1
ATOM 2380 C CA . SER B 1 124 ? -18.438 7.098 1.437 1 92.31 124 SER B CA 1
ATOM 2381 C C . SER B 1 124 ? -18.391 5.941 2.426 1 92.31 124 SER B C 1
ATOM 2383 O O . SER B 1 124 ? -19.188 5.008 2.338 1 92.31 124 SER B O 1
ATOM 2385 N N . LYS B 1 125 ? -17.516 5.98 3.396 1 91.88 125 LYS B N 1
ATOM 2386 C CA . LYS B 1 125 ? -17.312 4.844 4.293 1 91.88 125 LYS B CA 1
ATOM 2387 C C . LYS B 1 125 ? -18.031 5.062 5.625 1 91.88 125 LYS B C 1
ATOM 2389 O O . LYS B 1 125 ? -18.656 4.145 6.156 1 91.88 125 LYS B O 1
ATOM 2394 N N . CYS B 1 126 ? -17.984 6.262 6.199 1 95.5 126 CYS B N 1
ATOM 2395 C CA . CYS B 1 126 ? -18.5 6.43 7.555 1 95.5 126 CYS B CA 1
ATOM 2396 C C . CYS B 1 126 ? -19.625 7.457 7.59 1 95.5 126 CYS B C 1
ATOM 2398 O O . CYS B 1 126 ? -20.125 7.805 8.664 1 95.5 126 CYS B O 1
ATOM 2400 N N . ASP B 1 127 ? -19.891 8.172 6.57 1 96.12 127 ASP B N 1
ATOM 2401 C CA . ASP B 1 127 ? -21.031 9.055 6.367 1 96.12 127 ASP B CA 1
ATOM 2402 C C . ASP B 1 127 ? -20.797 10.406 7.039 1 96.12 127 ASP B C 1
ATOM 2404 O O . ASP B 1 127 ? -21.719 11.219 7.148 1 96.12 127 ASP B O 1
ATOM 2408 N N . SER B 1 128 ? -19.641 10.609 7.559 1 96.5 128 SER B N 1
ATOM 2409 C CA . SER B 1 128 ? -19.344 11.945 8.086 1 96.5 128 SER B CA 1
ATOM 2410 C C . SER B 1 128 ? -19.484 13.008 7 1 96.5 128 SER B C 1
ATOM 2412 O O . SER B 1 128 ? -19.094 12.789 5.852 1 96.5 128 SER B O 1
ATOM 2414 N N . ILE B 1 129 ? -19.953 14.172 7.395 1 97.38 129 ILE B N 1
ATOM 2415 C CA . ILE B 1 129 ? -20.266 15.219 6.43 1 97.38 129 ILE B CA 1
ATOM 2416 C C . ILE B 1 129 ? -19.266 16.375 6.574 1 97.38 129 ILE B C 1
ATOM 2418 O O . ILE B 1 129 ? -19.047 16.875 7.68 1 97.38 129 ILE B O 1
ATOM 2422 N N . PHE B 1 130 ? -18.719 16.781 5.457 1 97.38 130 PHE B N 1
ATOM 2423 C CA . PHE B 1 130 ? -17.797 17.922 5.457 1 97.38 130 PHE B CA 1
ATOM 2424 C C . PHE B 1 130 ? -18.547 19.234 5.629 1 97.38 130 PHE B C 1
ATOM 2426 O O . PHE B 1 130 ? -19.531 19.484 4.918 1 97.38 130 PHE B O 1
ATOM 2433 N N . GLY B 1 131 ? -18.141 20.016 6.508 1 96.38 131 GLY B N 1
ATOM 2434 C CA . GLY B 1 131 ? -18.844 21.234 6.859 1 96.38 131 GLY B CA 1
ATOM 2435 C C . GLY B 1 131 ? -19.641 21.109 8.148 1 96.38 131 GLY B C 1
ATOM 2436 O O . GLY B 1 131 ? -19.906 22.109 8.812 1 96.38 131 GLY B O 1
ATOM 2437 N N . THR B 1 132 ? -20.047 19.891 8.492 1 96.25 132 THR B N 1
ATOM 2438 C CA . THR B 1 132 ? -20.812 19.656 9.703 1 96.25 132 THR B CA 1
ATOM 2439 C C . THR B 1 132 ? -20 18.859 10.719 1 96.25 132 THR B C 1
ATOM 2441 O O . THR B 1 132 ? -19.672 19.359 11.789 1 96.25 132 THR B O 1
ATOM 2444 N N . ASP B 1 133 ? -19.625 17.656 10.344 1 96.62 133 ASP B N 1
ATOM 2445 C CA . ASP B 1 133 ? -18.875 16.766 11.242 1 96.62 133 ASP B CA 1
ATOM 2446 C C . ASP B 1 133 ? -17.375 17.062 11.188 1 96.62 133 ASP B C 1
ATOM 2448 O O . ASP B 1 133 ? -16.656 16.797 12.141 1 96.62 133 ASP B O 1
ATOM 2452 N N . ILE B 1 134 ? -16.969 17.484 10 1 96.38 134 ILE B N 1
ATOM 2453 C CA . ILE B 1 134 ? -15.57 17.734 9.711 1 96.38 134 ILE B CA 1
ATOM 2454 C C . ILE B 1 134 ? -15.391 19.156 9.172 1 96.38 134 ILE B C 1
ATOM 2456 O O . ILE B 1 134 ? -16.109 19.562 8.25 1 96.38 134 ILE B O 1
ATOM 2460 N N . LYS B 1 135 ? -14.477 19.844 9.711 1 95.44 135 LYS B N 1
ATOM 2461 C CA . LYS B 1 135 ? -14.125 21.156 9.203 1 95.44 135 LYS B CA 1
ATOM 2462 C C . LYS B 1 135 ? -12.617 21.344 9.133 1 95.44 135 LYS B C 1
ATOM 2464 O O . LYS B 1 135 ? -11.875 20.734 9.922 1 95.44 135 LYS B O 1
ATOM 2469 N N . LEU B 1 136 ? -12.234 22.109 8.188 1 93.94 136 LEU B N 1
ATOM 2470 C CA . LEU B 1 136 ? -10.82 22.469 8.102 1 93.94 136 LEU B CA 1
ATOM 2471 C C . LEU B 1 136 ? -10.445 23.422 9.234 1 93.94 136 LEU B C 1
ATOM 2473 O O . LEU B 1 136 ? -11.141 24.406 9.477 1 93.94 136 LEU B O 1
ATOM 2477 N N . LEU B 1 137 ? -9.383 23.016 9.891 1 92.44 137 LEU B N 1
ATOM 2478 C CA . LEU B 1 137 ? -8.875 23.859 10.961 1 92.44 137 LEU B CA 1
ATOM 2479 C C . LEU B 1 137 ? -7.672 24.672 10.492 1 92.44 137 LEU B C 1
ATOM 2481 O O . LEU B 1 137 ? -6.652 24.109 10.102 1 92.44 137 LEU B O 1
ATOM 2485 N N . ILE B 1 138 ? -7.77 25.969 10.57 1 89.94 138 ILE B N 1
ATOM 2486 C CA . ILE B 1 138 ? -6.68 26.844 10.164 1 89.94 138 ILE B CA 1
ATOM 2487 C C . ILE B 1 138 ? -6.16 27.609 11.375 1 89.94 138 ILE B C 1
ATOM 2489 O O . ILE B 1 138 ? -6.887 28.422 11.969 1 89.94 138 ILE B O 1
ATOM 2493 N N . ASP B 1 139 ? -4.98 27.234 11.742 1 83.06 139 ASP B N 1
ATOM 2494 C CA . ASP B 1 139 ? -4.387 27.891 12.906 1 83.06 139 ASP B CA 1
ATOM 2495 C C . ASP B 1 139 ? -3.361 28.938 12.477 1 83.06 139 ASP B C 1
ATOM 2497 O O . ASP B 1 139 ? -2.93 29.75 13.289 1 83.06 139 ASP B O 1
ATOM 2501 N N . SER B 1 140 ? -2.914 28.719 11.297 1 79.19 140 SER B N 1
ATOM 2502 C CA . SER B 1 140 ? -1.93 29.672 10.789 1 79.19 140 SER B CA 1
ATOM 2503 C C . SER B 1 140 ? -2.477 30.438 9.586 1 79.19 140 SER B C 1
ATOM 2505 O O . SER B 1 140 ? -3.543 30.109 9.062 1 79.19 140 SER B O 1
ATOM 2507 N N . ASN B 1 141 ? -1.918 31.547 9.281 1 84.69 141 ASN B N 1
ATOM 2508 C CA . ASN B 1 141 ? -2.342 32.344 8.141 1 84.69 141 ASN B CA 1
ATOM 2509 C C . ASN B 1 141 ? -1.878 31.734 6.82 1 84.69 141 ASN B C 1
ATOM 2511 O O . ASN B 1 141 ? -1.798 32.438 5.805 1 84.69 141 ASN B O 1
ATOM 2515 N N . HIS B 1 142 ? -1.678 30.469 6.953 1 87.31 142 HIS B N 1
ATOM 2516 C CA . HIS B 1 142 ? -1.232 29.797 5.734 1 87.31 142 HIS B CA 1
ATOM 2517 C C . HIS B 1 142 ? -2.4 29.141 5.016 1 87.31 142 HIS B C 1
ATOM 2519 O O . HIS B 1 142 ? -3.285 28.562 5.652 1 87.31 142 HIS B O 1
ATOM 2525 N N . CYS B 1 143 ? -2.438 29.234 3.717 1 90.5 143 CYS B N 1
ATOM 2526 C CA . CYS B 1 143 ? -3.443 28.578 2.885 1 90.5 143 CYS B CA 1
ATOM 2527 C C . CYS B 1 143 ? -3.281 27.062 2.922 1 90.5 143 CYS B C 1
ATOM 2529 O O . CYS B 1 143 ? -2.182 26.547 2.707 1 90.5 143 CYS B O 1
ATOM 2531 N N . PRO B 1 144 ? -4.277 26.281 3.18 1 85.06 144 PRO B N 1
ATOM 2532 C CA . PRO B 1 144 ? -4.16 24.828 3.238 1 85.06 144 PRO B CA 1
ATOM 2533 C C . PRO B 1 144 ? -4.039 24.188 1.856 1 85.06 144 PRO B C 1
ATOM 2535 O O . PRO B 1 144 ? -3.723 23 1.746 1 85.06 144 PRO B O 1
ATOM 2538 N N . GLN B 1 145 ? -4.25 24.922 0.774 1 83.5 145 GLN B N 1
ATOM 2539 C CA . GLN B 1 145 ? -4.301 24.359 -0.567 1 83.5 145 GLN B CA 1
ATOM 2540 C C . GLN B 1 145 ? -3.012 24.625 -1.334 1 83.5 145 GLN B C 1
ATOM 2542 O O . GLN B 1 145 ? -2.715 23.953 -2.322 1 83.5 145 GLN B O 1
ATOM 2547 N N . CYS B 1 146 ? -2.383 25.734 -0.945 1 84.81 146 CYS B N 1
ATOM 2548 C CA . CYS B 1 146 ? -1.158 26.047 -1.677 1 84.81 146 CYS B CA 1
ATOM 2549 C C . CYS B 1 146 ? -0.026 26.391 -0.721 1 84.81 146 CYS B C 1
ATOM 2551 O O . CYS B 1 146 ? -0.272 26.766 0.427 1 84.81 146 CYS B O 1
ATOM 2553 N N . SER B 1 147 ? 1.197 26.203 -1.125 1 78.94 147 SER B N 1
ATOM 2554 C CA . SER B 1 147 ? 2.361 26.312 -0.251 1 78.94 147 SER B CA 1
ATOM 2555 C C . SER B 1 147 ? 2.68 27.766 0.053 1 78.94 147 SER B C 1
ATOM 2557 O O . SER B 1 147 ? 3.182 28.094 1.134 1 78.94 147 SER B O 1
ATOM 2559 N N . ASP B 1 148 ? 2.311 28.625 -0.758 1 85.56 148 ASP B N 1
ATOM 2560 C CA . ASP B 1 148 ? 2.809 29.984 -0.642 1 85.56 148 ASP B CA 1
ATOM 2561 C C . ASP B 1 148 ? 1.676 30.953 -0.322 1 85.56 148 ASP B C 1
ATOM 2563 O O . ASP B 1 148 ? 1.897 32.156 -0.221 1 85.56 148 ASP B O 1
ATOM 2567 N N . GLY B 1 149 ? 0.51 30.406 -0.22 1 90.19 149 GLY B N 1
ATOM 2568 C CA . GLY B 1 149 ? -0.637 31.281 -0.04 1 90.19 149 GLY B CA 1
ATOM 2569 C C . GLY B 1 149 ? -0.913 31.609 1.415 1 90.19 149 GLY B C 1
ATOM 2570 O O . GLY B 1 149 ? -0.543 30.844 2.311 1 90.19 149 GLY B O 1
ATOM 2571 N N . SER B 1 150 ? -1.472 32.812 1.614 1 91.94 150 SER B N 1
ATOM 2572 C CA . SER B 1 150 ? -1.891 33.25 2.943 1 91.94 150 SER B CA 1
ATOM 2573 C C . SER B 1 150 ? -3.383 33.562 2.979 1 91.94 150 SER B C 1
ATOM 2575 O O . SER B 1 150 ? -3.943 34.031 1.989 1 91.94 150 SER B O 1
ATOM 2577 N N . ILE B 1 151 ? -3.971 33.25 4.066 1 93 151 ILE B N 1
ATOM 2578 C CA . ILE B 1 151 ? -5.383 33.531 4.305 1 93 151 ILE B CA 1
ATOM 2579 C C . ILE B 1 151 ? -5.59 33.906 5.766 1 93 151 ILE B C 1
ATOM 2581 O O . ILE B 1 151 ? -4.738 33.656 6.617 1 93 151 ILE B O 1
ATOM 2585 N N . SER B 1 152 ? -6.629 34.75 6.016 1 90.81 152 SER B N 1
ATOM 2586 C CA . SER B 1 152 ? -7.016 35.125 7.375 1 90.81 152 SER B CA 1
ATOM 2587 C C . SER B 1 152 ? -8.523 35.281 7.5 1 90.81 152 SER B C 1
ATOM 2589 O O . SER B 1 152 ? -9.242 35.219 6.496 1 90.81 152 SER B O 1
ATOM 2591 N N . LEU B 1 153 ? -8.945 35.375 8.75 1 90 153 LEU B N 1
ATOM 2592 C CA . LEU B 1 153 ? -10.359 35.594 9 1 90 153 LEU B CA 1
ATOM 2593 C C . LEU B 1 153 ? -10.844 36.875 8.297 1 90 153 LEU B C 1
ATOM 2595 O O . LEU B 1 153 ? -11.945 36.906 7.742 1 90 153 LEU B O 1
ATOM 2599 N N . GLU B 1 154 ? -10.016 37.938 8.289 1 91.06 154 GLU B N 1
ATOM 2600 C CA . GLU B 1 154 ? -10.352 39.188 7.672 1 91.06 154 GLU B CA 1
ATOM 2601 C C . GLU B 1 154 ? -10.227 39.125 6.156 1 91.06 154 GLU B C 1
ATOM 2603 O O . GLU B 1 154 ? -10.914 39.875 5.434 1 91.06 154 GLU B O 1
ATOM 2608 N N . GLU B 1 155 ? -9.336 38.281 5.699 1 92.69 155 GLU B N 1
ATOM 2609 C CA . GLU B 1 155 ? -9.117 38.062 4.273 1 92.69 155 GLU B CA 1
ATOM 2610 C C . GLU B 1 155 ? -9.227 36.562 3.928 1 92.69 155 GLU B C 1
ATOM 2612 O O . GLU B 1 155 ? -8.219 35.875 3.742 1 92.69 155 GLU B O 1
ATOM 2617 N N . PRO B 1 156 ? -10.383 36.094 3.717 1 92.94 156 PRO B N 1
ATOM 2618 C CA . PRO B 1 156 ? -10.625 34.656 3.615 1 92.94 156 PRO B CA 1
ATOM 2619 C C . PRO B 1 156 ? -10.266 34.094 2.242 1 92.94 156 PRO B C 1
ATOM 2621 O O . PRO B 1 156 ? -10.359 32.906 2.023 1 92.94 156 PRO B O 1
ATOM 2624 N N . TYR B 1 157 ? -9.93 34.938 1.305 1 94.94 157 TYR B N 1
ATOM 2625 C CA . TYR B 1 157 ? -9.445 34.469 0.006 1 94.94 157 TYR B CA 1
ATOM 2626 C C . TYR B 1 157 ? -7.926 34.406 -0.015 1 94.94 157 TYR B C 1
ATOM 2628 O O . TYR B 1 157 ? -7.242 35.312 0.418 1 94.94 157 TYR B O 1
ATOM 2636 N N . CYS B 1 158 ? -7.441 33.188 -0.442 1 94.75 158 CYS B N 1
ATOM 2637 C CA . CYS B 1 158 ? -5.996 33.062 -0.57 1 94.75 158 CYS B CA 1
ATOM 2638 C C . CYS B 1 158 ? -5.438 34.031 -1.582 1 94.75 158 CYS B C 1
ATOM 2640 O O . CYS B 1 158 ? -6.023 34.25 -2.646 1 94.75 158 CYS B O 1
ATOM 2642 N N . ASN B 1 159 ? -4.363 34.562 -1.306 1 93.75 159 ASN B N 1
ATOM 2643 C CA . ASN B 1 159 ? -3.76 35.562 -2.174 1 93.75 159 ASN B CA 1
ATOM 2644 C C . ASN B 1 159 ? -2.951 34.906 -3.299 1 93.75 159 ASN B C 1
ATOM 2646 O O . ASN B 1 159 ? -2.404 35.625 -4.152 1 93.75 159 ASN B O 1
ATOM 2650 N N . GLN B 1 160 ? -2.799 33.625 -3.324 1 92.75 160 GLN B N 1
ATOM 2651 C CA . GLN B 1 160 ? -1.982 32.938 -4.32 1 92.75 160 GLN B CA 1
ATOM 2652 C C . GLN B 1 160 ? -2.826 31.984 -5.16 1 92.75 160 GLN B C 1
ATOM 2654 O O . GLN B 1 160 ? -2.465 31.656 -6.293 1 92.75 160 GLN B O 1
ATOM 2659 N N . CYS B 1 161 ? -3.895 31.484 -4.555 1 91.75 161 CYS B N 1
ATOM 2660 C CA . CYS B 1 161 ? -4.727 30.531 -5.289 1 91.75 161 CYS B CA 1
ATOM 2661 C C . CYS B 1 161 ? -6.207 30.875 -5.129 1 91.75 161 CYS B C 1
ATOM 2663 O O . CYS B 1 161 ? -6.555 31.938 -4.629 1 91.75 161 CYS B O 1
ATOM 2665 N N . GLU B 1 162 ? -7.117 30.047 -5.605 1 89.5 162 GLU B N 1
ATOM 2666 C CA . GLU B 1 162 ? -8.547 30.344 -5.648 1 89.5 162 GLU B CA 1
ATOM 2667 C C . GLU B 1 162 ? -9.258 29.812 -4.414 1 89.5 162 GLU B C 1
ATOM 2669 O O . GLU B 1 162 ? -10.484 29.734 -4.379 1 89.5 162 GLU B O 1
ATOM 2674 N N . PHE B 1 163 ? -8.414 29.578 -3.389 1 91.31 163 PHE B N 1
ATOM 2675 C CA . PHE B 1 163 ? -9.047 29.031 -2.197 1 91.31 163 PHE B CA 1
ATOM 2676 C C . PHE B 1 163 ? -9.773 30.109 -1.411 1 91.31 163 PHE B C 1
ATOM 2678 O O . PHE B 1 163 ? -9.242 31.203 -1.212 1 91.31 163 PHE B O 1
ATOM 2685 N N . TYR B 1 164 ? -10.953 29.797 -1.05 1 93.94 164 TYR B N 1
ATOM 2686 C CA . TYR B 1 164 ? -11.781 30.641 -0.185 1 93.94 164 TYR B CA 1
ATOM 2687 C C . TYR B 1 164 ? -12.102 29.922 1.121 1 93.94 164 TYR B C 1
ATOM 2689 O O . TYR B 1 164 ? -12.633 28.812 1.111 1 93.94 164 TYR B O 1
ATOM 2697 N N . ALA B 1 165 ? -11.727 30.578 2.213 1 93.38 165 ALA B N 1
ATOM 2698 C CA . ALA B 1 165 ? -12.031 30.016 3.525 1 93.38 165 ALA B CA 1
ATOM 2699 C C . ALA B 1 165 ? -13.508 30.188 3.867 1 93.38 165 ALA B C 1
ATOM 2701 O O . ALA B 1 165 ? -13.867 31.062 4.652 1 93.38 165 ALA B O 1
ATOM 2702 N N . ASP B 1 166 ? -14.344 29.281 3.355 1 94.06 166 ASP B N 1
ATOM 2703 C CA . ASP B 1 166 ? -15.781 29.281 3.619 1 94.06 166 ASP B CA 1
ATOM 2704 C C . ASP B 1 166 ? -16.078 28.969 5.086 1 94.06 166 ASP B C 1
ATOM 2706 O O . ASP B 1 166 ? -15.695 27.922 5.594 1 94.06 166 ASP B O 1
ATOM 2710 N N . PRO B 1 167 ? -16.781 29.875 5.77 1 93.25 167 PRO B N 1
ATOM 2711 C CA . PRO B 1 167 ? -17.031 29.672 7.195 1 93.25 167 PRO B CA 1
ATOM 2712 C C . PRO B 1 167 ? -17.828 28.391 7.484 1 93.25 167 PRO B C 1
ATOM 2714 O O . PRO B 1 167 ? -17.844 27.922 8.625 1 93.25 167 PRO B O 1
ATOM 2717 N N . ASP B 1 168 ? -18.422 27.875 6.484 1 94.56 168 ASP B N 1
ATOM 2718 C CA . ASP B 1 168 ? -19.203 26.656 6.68 1 94.56 168 ASP B CA 1
ATOM 2719 C C . ASP B 1 168 ? -18.297 25.438 6.746 1 94.56 168 ASP B C 1
ATOM 2721 O O . ASP B 1 168 ? -18.703 24.375 7.234 1 94.56 168 ASP B O 1
ATOM 2725 N N . ILE B 1 169 ? -17.047 25.578 6.246 1 94.81 169 ILE B N 1
ATOM 2726 C CA . ILE B 1 169 ? -16.234 24.375 6.203 1 94.81 169 ILE B CA 1
ATOM 2727 C C . ILE B 1 169 ? -14.891 24.641 6.883 1 94.81 169 ILE B C 1
ATOM 2729 O O . ILE B 1 169 ? -14.07 23.734 7.035 1 94.81 169 ILE B O 1
ATOM 2733 N N . VAL B 1 170 ? -14.672 25.891 7.266 1 94.56 170 VAL B N 1
ATOM 2734 C CA . VAL B 1 170 ? -13.398 26.266 7.887 1 94.56 170 VAL B CA 1
ATOM 2735 C C . VAL B 1 170 ? -13.648 26.734 9.32 1 94.56 170 VAL B C 1
ATOM 2737 O O . VAL B 1 170 ? -14.609 27.469 9.578 1 94.56 170 VAL B O 1
ATOM 2740 N N . VAL B 1 171 ? -12.789 26.297 10.188 1 93.5 171 VAL B N 1
ATOM 2741 C CA . VAL B 1 171 ? -12.742 26.797 11.555 1 93.5 171 VAL B CA 1
ATOM 2742 C C . VAL B 1 171 ? -11.367 27.391 11.844 1 93.5 171 VAL B C 1
ATOM 2744 O O . VAL B 1 171 ? -10.344 26.781 11.5 1 93.5 171 VAL B O 1
ATOM 2747 N N . TRP B 1 172 ? -11.352 28.516 12.445 1 90.5 172 TRP B N 1
ATOM 2748 C CA . TRP B 1 172 ? -10.094 29.172 12.773 1 90.5 172 TRP B CA 1
ATOM 2749 C C . TRP B 1 172 ? -9.656 28.844 14.195 1 90.5 172 TRP B C 1
ATOM 2751 O O . TRP B 1 172 ? -10.469 28.828 15.117 1 90.5 172 TRP B O 1
ATOM 2761 N N . GLY B 1 173 ? -8.375 28.359 14.305 1 82.81 173 GLY B N 1
ATOM 2762 C CA . GLY B 1 173 ? -7.809 28.094 15.617 1 82.81 173 GLY B CA 1
ATOM 2763 C C . GLY B 1 173 ? -7.191 29.328 16.25 1 82.81 173 GLY B C 1
ATOM 2764 O O . GLY B 1 173 ? -6.871 30.297 15.562 1 82.81 173 GLY B O 1
#

Foldseek 3Di:
DPAADCVVVVVVQVVLVVVVVVCVVVCVCVVVQVVLQVVLQPPDQVDKDKDWDWDWDADPVLRDIATAWIWTWMDGRNGHIDIDIDGADWFWKQAQNHIYIGGQQADRPRRHGRHDADAQDADPPPRDGALPRMATEAAAQADRPDGPWGADPVRQATPPDRDGQDPSRYDYD/DPEADCVVVVVVQVVLVVVVVVCVVVCVCVVVQVVLQVVLQPPDQVDKDKDWDWDWDADPVLRDIATAWIWTWMDGRNGHIDIDIDGADWFWKQAQNHIYIGGCQADRPRRHGRNDADAQDADPPPRDGALPRMATEAAAQADRPDDPWGADPVRQATPPDRDGQDPSRYDYD

Sequence (346 aa):
MNNEKFLEVNSISEKVDDLFDTLDQSGKLDFIKVALQKFSENLQEQYSITFNLTLDIFDATREQAIKISEVGISCNGGEQPYFVRAGDTFNRYLAKGNIVEIPHSYCPVCWAEWDFKRKNQSCSKCDSIFGTDIKLLIDSNHCPQCSDGSISLEEPYCNQCEFYADPDIVVWGMNNEKFLEVNSISEKVDDLFDTLDQSGKLDFIKVALQKFSENLQEQYSITFNLTLDIFDATREQAIKISEVGISCNGGEQPYFVRAGDTFNRYLAKGNIVEIPHSYCPVCWAEWDFKRKNQSCSKCDSIFGTDIKLLIDSNHCPQCSDGSISLEEPYCNQCEFYADPDIVVWG

Nearest PDB structures (foldseek):
  8ucw-assembly1_A  TM=5.701E-01  e=3.313E+00  Xenopus laevis
  4gbf-assembly1_A  TM=3.344E-01  e=3.513E+00  Phikzvirus phiKZ
  5v5f-assembly1_B  TM=3.479E-01  e=2.947E+00  Arabidopsis thaliana
  8qo9-assembly1_8  TM=3.174E-01  e=3.951E+00  Homo sapiens
  8ucw-assembly1_A  TM=5.710E-01  e=3.147E+00  Xenopus laevis

Radius of gyration: 23.18 Å; Cα contacts (8 Å, |Δi|>4): 731; chains: 2; bounding box: 47×80×47 Å

Organism: Leptospira interrogans serogroup Icterohaemorrhagiae serovar Lai (strain 56601) (NCBI:txid189518)

Solvent-accessible surface area (backbone atoms only — not comparable to full-atom values): 18512 Å² total; per-residue (Å²): 130,86,61,45,73,48,68,71,50,51,61,53,44,51,50,53,52,48,50,51,50,50,36,50,75,71,49,73,42,49,67,55,53,50,52,46,34,60,54,13,63,76,34,58,68,56,32,31,40,34,41,33,42,35,34,33,40,35,32,62,84,70,68,36,62,46,75,54,29,37,38,34,44,33,20,37,22,65,40,70,65,44,79,44,75,48,62,58,61,72,40,42,27,38,41,78,88,36,54,32,40,41,40,54,47,33,34,83,83,66,45,45,83,36,65,83,82,43,79,74,38,55,43,91,84,78,60,49,29,29,39,76,42,30,27,38,42,40,71,56,53,54,30,91,86,42,94,82,17,38,28,42,93,92,43,34,52,27,77,69,53,92,50,60,61,46,73,64,37,39,40,79,100,130,87,61,44,75,47,68,71,51,53,61,53,43,51,51,52,53,49,49,52,51,50,35,51,75,71,49,72,43,49,67,55,52,51,51,46,35,60,54,14,62,78,34,58,66,56,31,32,40,34,42,33,43,35,34,34,40,34,33,62,85,71,68,36,60,46,74,53,30,35,40,37,43,33,20,36,22,65,42,70,65,44,80,43,76,47,60,59,62,71,38,41,27,38,41,78,88,32,51,32,40,42,42,49,43,33,34,82,82,66,46,46,84,39,61,86,81,42,81,74,37,55,42,93,83,78,58,49,27,30,38,75,42,30,26,40,40,40,70,55,54,54,31,92,87,45,93,84,18,39,28,41,92,93,42,35,51,26,78,68,53,91,49,62,62,46,73,60,37,39,41,79,99

Secondary structure (DSSP, 8-state):
---B--TTHHHHHHHHHHHHHHHHHTTTTHHHHHHHHHHHTTS-TTEEEEEEEEEEEEETTTTEEEEEEEEEEEEETTS--EEEEE-PPEEEEEETTEEEEEETTB-TTT--B--S--TT-B-TTT--BBTTTEEEEE-SSB-SS-SS-B--SS--B-SSSS-B--TTTEEE-/---B--TTHHHHHHHHHHHHHHHHHTTTTHHHHHHHHHHHTTS-TTEEEEEEEEEEEEETTTTEEEEEEEEEEEEETTS--EEEEE-PPEEEEEETTEEEEEETTB-TTT--B--S--TT-B-TTT--BBTTTEEEEE-SSB-SS-SS-B--SS--B-SSSS-B--TTTEEE-

pLDDT: mean 90.72, std 8.23, range [34.53, 98.06]